Protein AF-A0A066Z0V7-F1 (afdb_monomer)

Foldseek 3Di:
DDPPPPPPQWDKDKFFDDPPDDPPDDDDDDPPPDDDDPDDDDDDDDDDDDDDDDDDDDDDDDDDDDDDDDDDDDDDDDDDDDDDDDDPDDDDDDDDPPPPPPPPPPPDPPPDDPWFPDKAKKWWFWFFWAAPVRHTDPATAIEIAAGPPPSLGLWAFDWADDDPDQLEKEKAPVVCVVRVHAQQDWTWTQWLVRDIDIGGHRGHTYCVSPVVCPPHIYIYGYGPNSNGGGVDTPTMMMMTTTDPPHPDPDPPPPPDPPPPPDPPPDPDDDD

Nearest PDB structures (foldseek):
  5ifw-assembly1_B-2  TM=5.289E-01  e=5.286E-01  Homo sapiens
  5ifs-assembly1_D  TM=5.674E-01  e=1.386E+00  Homo sapiens

pLDDT: mean 73.55, std 22.51, range [31.7, 98.69]

Secondary structure (DSSP, 8-state):
-------PPP-EEEEE-------SS--------------PPP---------------------------------------------PPPPP---------------PPPPPPTTEEEEEEEEEEEEEEE-TTSPBPSS-EEEEEEPSSGGG--SEEEEE----STTEEEEEHHHHHHTT--TT-EEEEE-TTS-EEEEEEEEEEEGGG-GGGTTS-EEEEETT-HHHH-SEEEEEEEEEEEPTTSPPPPPP--PPPPP---TT-PPP---

Structure (mmCIF, N/CA/C/O backbone):
data_AF-A0A066Z0V7-F1
#
_entry.id   AF-A0A066Z0V7-F1
#
loop_
_atom_site.group_PDB
_atom_site.id
_atom_site.type_symbol
_atom_site.label_atom_id
_atom_site.label_alt_id
_atom_site.label_comp_id
_atom_site.label_asym_id
_atom_site.label_entity_id
_atom_site.label_seq_id
_atom_site.pdbx_PDB_ins_code
_atom_site.Cartn_x
_atom_site.Cartn_y
_atom_site.Cartn_z
_atom_site.occupancy
_atom_site.B_iso_or_equiv
_atom_site.auth_seq_id
_atom_site.auth_comp_id
_atom_site.auth_asym_id
_atom_site.auth_atom_id
_atom_site.pdbx_PDB_model_num
ATOM 1 N N . MET A 1 1 ? 27.801 -34.151 -12.425 1.00 44.06 1 MET A N 1
ATOM 2 C CA . MET A 1 1 ? 28.247 -32.768 -12.696 1.00 44.06 1 MET A CA 1
ATOM 3 C C . MET A 1 1 ? 27.151 -31.812 -12.238 1.00 44.06 1 MET A C 1
ATOM 5 O O . MET A 1 1 ? 26.185 -31.651 -12.975 1.00 44.06 1 MET A O 1
ATOM 9 N N . PRO A 1 2 ? 27.208 -31.254 -11.018 1.00 48.59 2 PRO A N 1
ATOM 10 C CA . PRO A 1 2 ? 26.263 -30.225 -10.607 1.00 48.59 2 PRO A CA 1
ATOM 11 C C . PRO A 1 2 ? 26.691 -28.902 -11.252 1.00 48.59 2 PRO A C 1
ATOM 13 O O . PRO A 1 2 ? 27.773 -28.392 -10.980 1.00 48.59 2 PRO A O 1
ATOM 16 N N . THR A 1 3 ? 25.877 -28.362 -12.155 1.00 55.44 3 THR A N 1
ATOM 17 C CA . THR A 1 3 ? 26.046 -26.983 -12.620 1.00 55.44 3 THR A CA 1
ATOM 18 C C . THR A 1 3 ? 25.776 -26.050 -11.447 1.00 55.44 3 THR A C 1
ATOM 20 O O . THR A 1 3 ? 24.637 -25.965 -10.987 1.00 55.44 3 THR A O 1
ATOM 23 N N . ASP A 1 4 ? 26.833 -25.384 -10.979 1.00 49.88 4 ASP A N 1
ATOM 24 C CA . ASP A 1 4 ? 26.816 -24.249 -10.052 1.00 49.88 4 ASP A CA 1
ATOM 25 C C . ASP A 1 4 ? 25.976 -23.121 -10.671 1.00 49.88 4 ASP A C 1
ATOM 27 O O . ASP A 1 4 ? 26.467 -22.236 -11.375 1.00 49.88 4 ASP A O 1
ATOM 31 N N . ARG A 1 5 ? 24.656 -23.218 -10.505 1.00 48.88 5 ARG A N 1
ATOM 32 C CA . ARG A 1 5 ? 23.699 -22.203 -10.927 1.00 48.88 5 ARG A CA 1
ATOM 33 C C . ARG A 1 5 ? 23.700 -21.148 -9.833 1.00 48.88 5 ARG A C 1
ATOM 35 O O . ARG A 1 5 ? 22.826 -21.130 -8.979 1.00 48.88 5 ARG A O 1
ATOM 42 N N . ARG A 1 6 ? 24.727 -20.298 -9.836 1.00 55.81 6 ARG A N 1
ATOM 43 C CA . ARG A 1 6 ? 24.717 -19.074 -9.036 1.00 55.81 6 ARG A CA 1
ATOM 44 C C . ARG A 1 6 ? 23.470 -18.301 -9.434 1.00 55.81 6 ARG A C 1
ATOM 46 O O . ARG A 1 6 ? 23.379 -17.830 -10.569 1.00 55.81 6 ARG A O 1
ATOM 53 N N . ASP A 1 7 ? 22.501 -18.238 -8.529 1.00 56.72 7 ASP A N 1
ATOM 54 C CA . ASP A 1 7 ? 21.272 -17.482 -8.715 1.00 56.72 7 ASP A CA 1
ATOM 55 C C . ASP A 1 7 ? 21.650 -16.021 -8.962 1.00 56.72 7 ASP A C 1
ATOM 57 O O . ASP A 1 7 ? 22.056 -15.284 -8.062 1.00 56.72 7 ASP A O 1
ATOM 61 N N . ALA A 1 8 ? 21.606 -15.621 -10.232 1.00 65.44 8 ALA A N 1
ATOM 62 C CA . ALA A 1 8 ? 21.907 -14.264 -10.633 1.00 65.44 8 ALA A CA 1
ATOM 63 C C . ALA A 1 8 ? 20.892 -13.336 -9.958 1.00 65.44 8 ALA A C 1
ATOM 65 O O . ALA A 1 8 ? 19.685 -13.453 -10.183 1.00 65.44 8 ALA A O 1
ATOM 66 N N . VAL A 1 9 ? 21.388 -12.413 -9.131 1.00 70.12 9 VAL A N 1
ATOM 67 C CA . VAL A 1 9 ? 20.548 -11.417 -8.461 1.00 70.12 9 VAL A CA 1
ATOM 68 C C . VAL A 1 9 ? 19.799 -10.620 -9.538 1.00 70.12 9 VAL A C 1
ATOM 70 O O . VAL A 1 9 ? 20.442 -10.036 -10.420 1.00 70.12 9 VAL A O 1
ATOM 73 N N . PRO A 1 10 ? 18.454 -10.600 -9.522 1.00 71.81 10 PRO A N 1
ATOM 74 C CA . PRO A 1 10 ? 17.679 -9.912 -10.543 1.00 71.81 10 PRO A CA 1
ATOM 75 C C . PRO A 1 10 ? 18.006 -8.415 -10.543 1.00 71.81 10 PRO A C 1
ATOM 77 O O . PRO A 1 10 ? 18.052 -7.766 -9.499 1.00 71.81 10 PRO A O 1
ATOM 80 N N . ARG A 1 11 ? 18.225 -7.851 -11.737 1.00 77.56 11 ARG A N 1
ATOM 81 C CA . ARG A 1 11 ? 18.501 -6.419 -11.901 1.00 77.56 11 ARG A CA 1
ATOM 82 C C . ARG A 1 11 ? 17.181 -5.651 -11.898 1.00 77.56 11 ARG A C 1
ATOM 84 O O . ARG A 1 11 ? 16.380 -5.794 -12.825 1.00 77.56 11 ARG A O 1
ATOM 91 N N . LEU A 1 12 ? 16.979 -4.840 -10.862 1.00 80.50 12 LEU A N 1
ATOM 92 C CA . LEU A 1 12 ? 15.832 -3.950 -10.717 1.00 80.50 12 LEU A CA 1
ATOM 93 C C . LEU A 1 12 ? 16.221 -2.531 -11.146 1.00 80.50 12 LEU A C 1
ATOM 95 O O . LEU A 1 12 ? 17.185 -1.957 -10.641 1.00 80.50 12 LEU A O 1
ATOM 99 N N . VAL A 1 13 ? 15.474 -1.967 -12.091 1.00 83.50 13 VAL A N 1
ATOM 100 C CA . VAL A 1 13 ? 15.609 -0.576 -12.532 1.00 83.50 13 VAL A CA 1
ATOM 101 C C . VAL A 1 13 ? 14.360 0.171 -12.116 1.00 83.50 13 VAL A C 1
ATOM 103 O O . VAL A 1 13 ? 13.248 -0.329 -12.253 1.00 83.50 13 VAL A O 1
ATOM 106 N N . HIS A 1 14 ? 14.540 1.391 -11.633 1.00 82.12 14 HIS A N 1
ATOM 107 C CA . HIS A 1 14 ? 13.434 2.181 -11.143 1.00 82.12 14 HIS A CA 1
ATOM 108 C C . HIS A 1 14 ? 13.311 3.502 -11.904 1.00 82.12 14 HIS A C 1
ATOM 110 O O . HIS A 1 14 ? 14.189 4.366 -11.824 1.00 82.12 14 HIS A O 1
ATOM 116 N N . ILE A 1 15 ? 12.193 3.689 -12.595 1.00 79.94 15 ILE A N 1
ATOM 117 C CA . ILE A 1 15 ? 11.965 4.826 -13.486 1.00 79.94 15 ILE A CA 1
ATOM 118 C C . ILE A 1 15 ? 10.950 5.767 -12.823 1.00 79.94 15 ILE A C 1
ATOM 120 O O . ILE A 1 15 ? 9.795 5.371 -12.643 1.00 79.94 15 ILE A O 1
ATOM 124 N N . PRO A 1 16 ? 11.336 6.992 -12.413 1.00 77.00 16 PRO A N 1
ATOM 125 C CA . PRO A 1 16 ? 10.371 7.955 -11.893 1.00 77.00 16 PRO A CA 1
ATOM 126 C C . PRO A 1 16 ? 9.378 8.322 -12.998 1.00 77.00 16 PRO A C 1
ATOM 128 O O . PRO A 1 16 ? 9.776 8.651 -14.117 1.00 77.00 16 PRO A O 1
ATOM 131 N N . LEU A 1 17 ? 8.083 8.279 -12.688 1.00 77.56 17 LEU A N 1
ATOM 132 C CA . LEU A 1 17 ? 7.063 8.762 -13.605 1.00 77.56 17 LEU A CA 1
ATOM 133 C C . LEU A 1 17 ? 6.818 10.232 -13.284 1.00 77.56 17 LEU A C 1
ATOM 135 O O . LEU A 1 17 ? 6.335 10.578 -12.208 1.00 77.56 17 LEU A O 1
ATOM 139 N N . THR A 1 18 ? 7.164 11.116 -14.218 1.00 66.50 18 THR A N 1
ATOM 140 C CA . THR A 1 18 ? 6.763 12.519 -14.108 1.00 66.50 18 THR A CA 1
ATOM 141 C C . THR A 1 18 ? 5.252 12.577 -14.268 1.00 66.50 18 THR A C 1
ATOM 143 O O . THR A 1 18 ? 4.710 12.310 -15.343 1.00 66.50 18 THR A O 1
ATOM 146 N N . ALA A 1 19 ? 4.557 12.880 -13.173 1.00 49.19 19 ALA A N 1
ATOM 147 C CA . ALA A 1 19 ? 3.114 13.007 -13.168 1.00 49.19 19 ALA A CA 1
ATOM 148 C C . ALA A 1 19 ? 2.703 14.176 -14.076 1.00 49.19 19 ALA A C 1
ATOM 150 O O . ALA A 1 19 ? 2.632 15.325 -13.659 1.00 49.19 19 ALA A O 1
ATOM 151 N N . ARG A 1 20 ? 2.383 13.885 -15.340 1.00 47.19 20 ARG A N 1
ATOM 152 C CA . ARG A 1 20 ? 1.542 14.755 -16.171 1.00 47.19 20 ARG A CA 1
ATOM 153 C C . ARG A 1 20 ? 0.071 14.444 -15.896 1.00 47.19 20 ARG A C 1
ATOM 155 O O . ARG A 1 20 ? -0.705 14.238 -16.825 1.00 47.19 20 ARG A O 1
ATOM 162 N N . HIS A 1 21 ? -0.321 14.356 -14.628 1.00 43.41 21 HIS A N 1
ATOM 163 C CA . HIS A 1 21 ? -1.729 14.218 -14.285 1.00 43.41 21 HIS A CA 1
ATOM 164 C C . HIS A 1 21 ? -2.347 15.609 -14.170 1.00 43.41 21 HIS A C 1
ATOM 166 O O . HIS A 1 21 ? -2.145 16.325 -13.198 1.00 43.41 21 HIS A O 1
ATOM 172 N N . ARG A 1 22 ? -3.126 15.986 -15.190 1.00 39.09 22 ARG A N 1
ATOM 173 C CA . ARG A 1 22 ? -4.213 16.949 -14.998 1.00 39.09 22 ARG A CA 1
ATOM 174 C C . ARG A 1 22 ? -5.239 16.265 -14.100 1.00 39.09 22 ARG A C 1
ATOM 176 O O . ARG A 1 22 ? -5.894 15.329 -14.556 1.00 39.09 22 ARG A O 1
ATOM 183 N N . CYS A 1 23 ? -5.376 16.715 -12.857 1.00 35.53 23 CYS A N 1
ATOM 184 C CA . CYS A 1 23 ? -6.560 16.416 -12.059 1.00 35.53 23 CYS A CA 1
ATOM 185 C C . CYS A 1 23 ? -7.785 16.933 -12.827 1.00 35.53 23 CYS A C 1
ATOM 187 O O . CYS A 1 23 ? -7.962 18.138 -12.995 1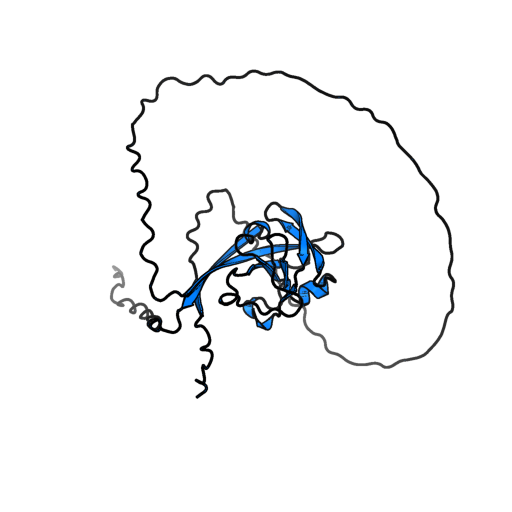.00 35.53 23 CYS A O 1
ATOM 189 N N . SER A 1 24 ? -8.609 16.031 -13.362 1.00 41.97 24 SER A N 1
ATOM 190 C CA . SER A 1 24 ? -9.927 16.377 -13.896 1.00 41.97 24 SER A CA 1
ATOM 191 C C . SER A 1 24 ? -10.932 16.343 -12.746 1.00 41.97 24 SER A C 1
ATOM 193 O O . SER A 1 24 ? -11.708 15.402 -12.611 1.00 41.97 24 SER A O 1
ATOM 195 N N . GLY A 1 25 ? -10.853 17.323 -11.858 1.00 41.59 25 GLY A N 1
ATOM 196 C CA . GLY A 1 25 ? -11.689 17.411 -10.665 1.00 41.59 25 GLY A CA 1
ATOM 197 C C . GLY A 1 25 ? -11.051 18.375 -9.683 1.00 41.59 25 GLY A C 1
ATOM 198 O O . GLY A 1 25 ? -9.836 18.337 -9.513 1.00 41.59 25 GLY A O 1
ATOM 199 N N . ALA A 1 26 ? -11.851 19.283 -9.129 1.00 37.59 26 ALA A N 1
ATOM 200 C CA . ALA A 1 26 ? -11.417 20.391 -8.289 1.00 37.59 26 ALA A CA 1
ATOM 201 C C . ALA A 1 26 ? -10.696 19.904 -7.019 1.00 37.59 26 ALA A C 1
ATOM 203 O O . ALA A 1 26 ? -11.312 19.697 -5.981 1.00 37.59 26 ALA A O 1
ATOM 204 N N . CYS A 1 27 ? -9.383 19.721 -7.112 1.00 37.72 27 CYS A N 1
ATOM 205 C CA . CYS A 1 27 ? -8.488 19.710 -5.967 1.00 37.72 27 CYS A CA 1
ATOM 206 C C . CYS A 1 27 ? -7.753 21.048 -5.998 1.00 37.72 27 CYS A C 1
ATOM 208 O O . CYS A 1 27 ? -6.770 21.204 -6.723 1.00 37.72 27 CYS A O 1
ATOM 210 N N . GLU A 1 28 ? -8.281 22.034 -5.279 1.00 34.50 28 GLU A N 1
ATOM 211 C CA . GLU A 1 28 ? -7.498 23.212 -4.919 1.00 34.50 28 GLU A CA 1
ATOM 212 C C . GLU A 1 28 ? -6.393 22.761 -3.953 1.00 34.50 28 GLU A C 1
ATOM 214 O O . GLU A 1 28 ? -6.699 22.114 -2.947 1.00 34.50 28 GLU A O 1
ATOM 219 N N . PRO A 1 29 ? -5.112 23.048 -4.230 1.00 38.94 29 PRO A N 1
ATOM 220 C CA . PRO A 1 29 ? -4.071 22.856 -3.239 1.00 38.94 29 PRO A CA 1
ATOM 221 C C . PRO A 1 29 ? -4.252 23.912 -2.142 1.00 38.94 29 PRO A C 1
ATOM 223 O O . PRO A 1 29 ? -4.060 25.103 -2.381 1.00 38.94 29 PRO A O 1
ATOM 226 N N . ARG A 1 30 ? -4.621 23.484 -0.930 1.00 38.75 30 ARG A N 1
ATOM 227 C CA . ARG A 1 30 ? -4.368 24.291 0.268 1.00 38.75 30 ARG A CA 1
ATOM 228 C C . ARG A 1 30 ? -2.867 24.230 0.542 1.00 38.75 30 ARG A C 1
ATOM 230 O O . ARG A 1 30 ? -2.335 23.160 0.825 1.00 38.75 30 ARG A O 1
ATOM 237 N N . ASN A 1 31 ? -2.198 25.367 0.378 1.00 39.03 31 ASN A N 1
ATOM 238 C CA . ASN A 1 31 ? -0.850 25.582 0.889 1.00 39.03 31 ASN A CA 1
ATOM 239 C C . ASN A 1 31 ? -0.949 25.726 2.411 1.00 39.03 31 ASN A C 1
ATOM 241 O O . ASN A 1 31 ? -1.287 26.801 2.895 1.00 39.03 31 ASN A O 1
ATOM 245 N N . ASP A 1 32 ? -0.663 24.650 3.139 1.00 40.22 32 ASP A N 1
ATOM 246 C CA . ASP A 1 32 ? -0.313 24.707 4.560 1.00 40.22 32 ASP A CA 1
ATOM 247 C C . ASP A 1 32 ? 1.219 24.776 4.674 1.00 40.22 32 ASP A C 1
ATOM 249 O O . ASP A 1 32 ? 1.884 23.803 5.021 1.00 40.22 32 ASP A O 1
ATOM 253 N N . ASP A 1 33 ? 1.778 25.934 4.319 1.00 45.12 33 ASP A N 1
ATOM 254 C CA . ASP A 1 33 ? 3.134 26.349 4.690 1.00 45.12 33 ASP A CA 1
ATOM 255 C C . ASP A 1 33 ? 2.993 27.524 5.666 1.00 45.12 33 ASP A C 1
ATOM 257 O O . ASP A 1 33 ? 3.006 28.674 5.246 1.00 45.12 33 ASP A O 1
ATOM 261 N N . ASP A 1 34 ? 2.779 27.230 6.951 1.00 38.69 34 ASP A N 1
ATOM 262 C CA . ASP A 1 34 ? 3.146 28.101 8.081 1.00 38.69 34 ASP A CA 1
ATOM 263 C C . ASP A 1 34 ? 2.877 27.379 9.414 1.00 38.69 34 ASP A C 1
ATOM 265 O O . ASP A 1 34 ? 1.868 27.587 10.088 1.00 38.69 34 ASP A O 1
ATOM 269 N N . VAL A 1 35 ? 3.804 26.510 9.830 1.00 37.28 35 VAL A N 1
ATOM 270 C CA . VAL A 1 35 ? 3.928 26.135 11.247 1.00 37.28 35 VAL A CA 1
ATOM 271 C C . VAL A 1 35 ? 5.388 26.311 11.666 1.00 37.28 35 VAL A C 1
ATOM 273 O O . VAL A 1 35 ? 6.259 25.576 11.190 1.00 37.28 35 VAL A O 1
ATOM 276 N N . PRO A 1 36 ? 5.703 27.275 12.550 1.00 40.88 36 PRO A N 1
ATOM 277 C CA . PRO A 1 36 ? 7.059 27.462 13.032 1.00 40.88 36 PRO A CA 1
ATOM 278 C C . PRO A 1 36 ? 7.459 26.310 13.961 1.00 40.88 36 PRO A C 1
ATOM 280 O O . PRO A 1 36 ? 6.852 26.066 15.003 1.00 40.88 36 PRO A O 1
ATOM 283 N N . ILE A 1 37 ? 8.541 25.622 13.596 1.00 34.97 37 ILE A N 1
ATOM 284 C CA . ILE A 1 37 ? 9.211 24.629 14.437 1.00 34.97 37 ILE A CA 1
ATOM 285 C C . ILE A 1 37 ? 9.887 25.363 15.603 1.00 34.97 37 ILE A C 1
ATOM 287 O O . ILE A 1 37 ? 10.975 25.929 15.456 1.00 34.97 37 ILE A O 1
ATOM 291 N N . HIS A 1 38 ? 9.283 25.318 16.790 1.00 36.31 38 HIS A N 1
ATOM 292 C CA . HIS A 1 38 ? 9.983 25.657 18.025 1.00 36.31 38 HIS A CA 1
ATOM 293 C C . HIS A 1 38 ? 11.033 24.580 18.334 1.00 36.31 38 HIS A C 1
ATOM 295 O O . HIS A 1 38 ? 10.732 23.489 18.813 1.00 36.31 38 HIS A O 1
ATOM 301 N N . ARG A 1 39 ? 12.304 24.906 18.077 1.00 39.81 39 ARG A N 1
ATOM 302 C CA . ARG A 1 39 ? 13.462 24.153 18.577 1.00 39.81 39 ARG A CA 1
ATOM 303 C C . ARG A 1 39 ? 13.590 24.349 20.092 1.00 39.81 39 ARG A C 1
ATOM 305 O O . ARG A 1 39 ? 14.160 25.337 20.548 1.00 39.81 39 ARG A O 1
ATOM 312 N N . GLY A 1 40 ? 13.075 23.391 20.858 1.00 31.70 40 GLY A N 1
ATOM 313 C CA . GLY A 1 40 ? 13.316 23.240 22.293 1.00 31.70 40 GLY A CA 1
ATOM 314 C C . GLY A 1 40 ? 14.598 22.451 22.561 1.00 31.70 40 GLY A C 1
ATOM 315 O O . GLY A 1 40 ? 14.807 21.363 22.037 1.00 31.70 40 GLY A O 1
ATOM 316 N N . ARG A 1 41 ? 15.478 23.058 23.348 1.00 36.12 41 ARG A N 1
ATOM 317 C CA . ARG A 1 41 ? 16.872 22.699 23.616 1.00 36.12 41 ARG A CA 1
ATOM 318 C C . ARG A 1 41 ? 16.980 21.535 24.610 1.00 36.12 41 ARG A C 1
ATOM 320 O O . ARG A 1 41 ? 16.245 21.484 25.590 1.00 36.12 41 ARG A O 1
ATOM 327 N N . ALA A 1 42 ? 17.963 20.667 24.387 1.00 36.56 42 ALA A N 1
ATOM 328 C CA . ALA A 1 42 ? 18.399 19.624 25.309 1.00 36.56 42 ALA A CA 1
ATOM 329 C C . ALA A 1 42 ? 18.860 20.189 26.669 1.00 36.56 42 ALA A C 1
ATOM 331 O O . ALA A 1 42 ? 19.599 21.175 26.711 1.00 36.56 42 ALA A O 1
ATOM 332 N N . ALA A 1 43 ? 18.516 19.496 27.758 1.00 36.22 43 ALA A N 1
ATOM 333 C CA . ALA A 1 43 ? 19.194 19.604 29.045 1.00 36.22 43 ALA A CA 1
ATOM 334 C C . ALA A 1 43 ? 19.576 18.207 29.557 1.00 36.22 43 ALA A C 1
ATOM 336 O O . ALA A 1 43 ? 18.838 17.236 29.410 1.00 36.22 43 ALA A O 1
ATOM 337 N N . ARG A 1 44 ? 20.801 18.144 30.080 1.00 35.62 44 ARG A N 1
ATOM 338 C CA . ARG A 1 44 ? 21.571 16.968 30.486 1.00 35.62 44 ARG A CA 1
ATOM 339 C C . ARG A 1 44 ? 21.044 16.287 31.752 1.00 35.62 44 ARG A C 1
ATOM 341 O O . ARG A 1 44 ? 20.425 16.908 32.606 1.00 35.62 44 ARG A O 1
ATOM 348 N N . ALA A 1 45 ? 21.436 15.021 31.858 1.00 36.47 45 ALA A N 1
ATOM 349 C CA . ALA A 1 45 ? 21.378 14.142 33.016 1.00 36.47 45 ALA A CA 1
ATOM 350 C C . ALA A 1 45 ? 22.097 14.674 34.272 1.00 36.47 45 ALA A C 1
ATOM 352 O O . ALA A 1 45 ? 23.135 15.321 34.149 1.00 36.47 45 ALA A O 1
ATOM 353 N N . ALA A 1 46 ? 21.620 14.258 35.451 1.00 34.34 46 ALA A N 1
ATOM 354 C CA . ALA A 1 46 ? 22.434 13.687 36.532 1.00 34.34 46 ALA A CA 1
ATOM 355 C C . ALA A 1 46 ? 21.540 13.057 37.619 1.00 34.34 46 ALA A C 1
ATOM 357 O O . ALA A 1 46 ? 20.391 13.443 37.809 1.00 34.34 46 ALA A O 1
ATOM 358 N N . ALA A 1 47 ? 22.102 12.048 38.278 1.00 36.66 47 ALA A N 1
ATOM 359 C CA . ALA A 1 47 ? 21.493 11.087 39.187 1.00 36.66 47 ALA A CA 1
ATOM 360 C C . ALA A 1 47 ? 21.036 11.647 40.546 1.00 36.66 47 ALA A C 1
ATOM 362 O O . ALA A 1 47 ? 21.652 12.568 41.074 1.00 36.66 47 ALA A O 1
ATOM 363 N N . ALA A 1 48 ? 20.077 10.959 41.178 1.00 34.59 48 ALA A N 1
ATOM 364 C CA . ALA A 1 48 ? 20.068 10.774 42.629 1.00 34.59 48 ALA A CA 1
ATOM 365 C C . ALA A 1 48 ? 19.308 9.493 43.027 1.00 34.59 48 ALA A C 1
ATOM 367 O O . ALA A 1 48 ? 18.143 9.287 42.699 1.00 34.59 48 ALA A O 1
ATOM 368 N N . THR A 1 49 ? 20.027 8.635 43.738 1.00 43.03 49 THR A N 1
ATOM 369 C CA . THR A 1 49 ? 19.598 7.501 44.564 1.00 43.03 49 THR A CA 1
ATOM 370 C C . THR A 1 49 ? 18.485 7.846 45.558 1.00 43.03 49 THR A C 1
ATOM 372 O O . THR A 1 49 ? 18.640 8.819 46.287 1.00 43.03 49 THR A O 1
ATOM 375 N N . ALA A 1 50 ? 17.467 6.981 45.689 1.00 36.91 50 ALA A N 1
ATOM 376 C CA . ALA A 1 50 ? 16.901 6.541 46.979 1.00 36.91 50 ALA A CA 1
ATOM 377 C C . ALA A 1 50 ? 15.788 5.480 46.795 1.00 36.91 50 ALA A C 1
ATOM 379 O O . ALA A 1 50 ? 14.712 5.759 46.276 1.00 36.91 50 ALA A O 1
ATOM 380 N N . ARG A 1 51 ? 16.045 4.262 47.289 1.00 41.19 51 ARG A N 1
ATOM 381 C CA . ARG A 1 51 ? 15.044 3.371 47.922 1.00 41.19 51 ARG A CA 1
ATOM 382 C C . ARG A 1 51 ? 14.860 3.879 49.371 1.00 41.19 51 ARG A C 1
ATOM 384 O O . ARG A 1 51 ? 15.855 4.388 49.891 1.00 41.19 51 ARG A O 1
ATOM 391 N N . PRO A 1 52 ? 13.698 3.729 50.052 1.00 54.19 52 PRO A N 1
ATOM 392 C CA . PRO A 1 52 ? 13.167 2.406 50.409 1.00 54.19 52 PRO A CA 1
ATOM 393 C C . PRO A 1 52 ? 11.625 2.258 50.529 1.00 54.19 52 PRO A C 1
ATOM 395 O O . PRO A 1 52 ? 10.873 3.219 50.582 1.00 54.19 52 PRO A O 1
ATOM 398 N N . GLU A 1 53 ? 11.237 0.979 50.565 1.00 45.78 53 GLU A N 1
ATOM 399 C CA . GLU A 1 53 ? 10.121 0.266 51.221 1.00 45.78 53 GLU A CA 1
ATOM 400 C C . GLU A 1 53 ? 8.755 0.882 51.613 1.00 45.78 53 GLU A C 1
ATOM 402 O O . GLU A 1 53 ? 8.623 2.022 52.041 1.00 45.78 53 GLU A O 1
ATOM 407 N N . ARG A 1 54 ? 7.807 -0.076 51.712 1.00 39.12 54 ARG A N 1
ATOM 408 C CA . ARG A 1 54 ? 6.490 -0.114 52.392 1.00 39.12 54 ARG A CA 1
ATOM 409 C C . ARG A 1 54 ? 5.336 0.189 51.434 1.00 39.12 54 ARG A C 1
ATOM 411 O O . ARG A 1 54 ? 5.164 1.300 50.968 1.00 39.12 54 ARG A O 1
ATOM 418 N N . GLY A 1 55 ? 4.544 -0.796 51.018 1.00 39.75 55 GLY A N 1
ATOM 419 C CA . GLY A 1 55 ? 3.842 -1.750 51.870 1.00 39.75 55 GLY A CA 1
ATOM 420 C C . GLY A 1 55 ? 2.448 -1.192 52.126 1.00 39.75 55 GLY A C 1
ATOM 421 O O . GLY A 1 55 ? 2.303 -0.333 52.989 1.00 39.75 55 GLY A O 1
ATOM 422 N N . ARG A 1 56 ? 1.451 -1.646 51.356 1.00 48.22 56 ARG A N 1
ATOM 423 C CA . ARG A 1 56 ? 0.028 -1.571 51.715 1.00 48.22 56 ARG A CA 1
ATOM 424 C C . ARG A 1 56 ? -0.805 -2.510 50.847 1.00 48.22 56 ARG A C 1
ATOM 426 O O . ARG A 1 56 ? -0.994 -2.308 49.651 1.00 48.22 56 ARG A O 1
ATOM 433 N N . ASP A 1 57 ? -1.260 -3.548 51.528 1.00 39.97 57 ASP A N 1
ATOM 434 C CA . ASP A 1 57 ? -2.406 -4.385 51.229 1.00 39.97 57 ASP A CA 1
ATOM 435 C C . ASP A 1 57 ? -3.676 -3.586 50.892 1.00 39.97 57 ASP A C 1
ATOM 437 O O . ASP A 1 57 ? -3.984 -2.639 51.607 1.00 39.97 57 ASP A O 1
ATOM 441 N N . ARG A 1 58 ? -4.391 -4.069 49.853 1.00 45.59 58 ARG A N 1
ATOM 442 C CA . ARG A 1 58 ? -5.856 -4.332 49.705 1.00 45.59 58 ARG A CA 1
ATOM 443 C C . ARG A 1 58 ? -6.883 -3.236 50.120 1.00 45.59 58 ARG A C 1
ATOM 445 O O . ARG A 1 58 ? -6.581 -2.419 50.973 1.00 45.59 58 ARG A O 1
ATOM 452 N N . PRO A 1 59 ? -8.145 -3.232 49.605 1.00 53.69 59 PRO A N 1
ATOM 453 C CA . PRO A 1 59 ? -8.901 -4.380 49.093 1.00 53.69 59 PRO A CA 1
ATOM 454 C C . PRO A 1 59 ? -9.751 -4.172 47.822 1.00 53.69 59 PRO A C 1
ATOM 456 O O . PRO A 1 59 ? -9.959 -3.080 47.308 1.00 53.69 59 PRO A O 1
ATOM 459 N N . ARG A 1 60 ? -10.274 -5.319 47.371 1.00 49.78 60 ARG A N 1
ATOM 460 C CA . ARG A 1 60 ? -11.452 -5.497 46.519 1.00 49.78 60 ARG A CA 1
ATOM 461 C C . ARG A 1 60 ? -12.721 -4.954 47.194 1.00 49.78 60 ARG A C 1
ATOM 463 O O . ARG A 1 60 ? -13.036 -5.355 48.310 1.00 49.78 60 ARG A O 1
ATOM 470 N N . SER A 1 61 ? -13.501 -4.210 46.426 1.00 46.09 61 SER A N 1
ATOM 471 C CA . SER A 1 61 ? -14.955 -4.008 46.518 1.00 46.09 61 SER A CA 1
ATOM 472 C C . SER A 1 61 ? -15.377 -3.538 45.113 1.00 46.09 61 SER A C 1
ATOM 474 O O . SER A 1 61 ? -14.686 -2.728 44.514 1.00 46.09 61 SER A O 1
ATOM 476 N N . GLY A 1 62 ? -16.378 -4.068 44.416 1.00 35.59 62 GLY A N 1
ATOM 477 C CA . GLY A 1 62 ? -17.594 -4.731 44.857 1.00 35.59 62 GLY A CA 1
ATOM 478 C C . GLY A 1 62 ? -18.775 -3.777 44.649 1.00 35.59 62 GLY A C 1
ATOM 479 O O . GLY A 1 62 ? -18.858 -2.795 45.376 1.00 35.59 62 GLY A O 1
ATOM 480 N N . LEU A 1 63 ? -19.686 -4.157 43.737 1.00 46.34 63 LEU A N 1
ATOM 481 C CA . LEU A 1 63 ? -21.059 -3.651 43.498 1.00 46.34 63 LEU A CA 1
ATOM 482 C C . LEU A 1 63 ? -21.256 -2.399 42.600 1.00 46.34 63 LEU A C 1
ATOM 484 O O . LEU A 1 63 ? -20.405 -1.519 42.579 1.00 46.34 63 LEU A O 1
ATOM 488 N N . PRO A 1 64 ? -22.452 -2.219 41.987 1.00 53.59 64 PRO A N 1
ATOM 489 C CA . PRO A 1 64 ? -23.284 -3.229 41.328 1.00 53.59 64 PRO A CA 1
ATOM 490 C C . PRO A 1 64 ? -23.876 -2.789 39.973 1.00 53.59 64 PRO A C 1
ATOM 492 O O . PRO A 1 64 ? -24.054 -1.618 39.655 1.00 53.59 64 PRO A O 1
ATOM 495 N N . ASP A 1 65 ? -24.293 -3.818 39.250 1.00 56.56 65 ASP A N 1
ATOM 496 C CA . ASP A 1 65 ? -25.295 -3.859 38.194 1.00 56.56 65 ASP A CA 1
ATOM 497 C C . ASP A 1 65 ? -26.662 -3.343 38.693 1.00 56.56 65 ASP A C 1
ATOM 499 O O . ASP A 1 65 ? -27.252 -3.993 39.555 1.00 56.56 65 ASP A O 1
ATOM 503 N N . ARG A 1 66 ? -27.160 -2.191 38.199 1.00 46.84 66 ARG A N 1
ATOM 504 C CA . ARG A 1 66 ? -28.588 -1.795 38.217 1.00 46.84 66 ARG A CA 1
ATOM 505 C C . ARG A 1 66 ? -28.900 -0.644 37.243 1.00 46.84 66 ARG A C 1
ATOM 507 O O . ARG A 1 66 ? -28.267 0.401 37.314 1.00 46.84 66 ARG A O 1
ATOM 514 N N . LEU A 1 67 ? -30.034 -0.803 36.535 1.00 45.62 67 LEU A N 1
ATOM 515 C CA . LEU A 1 67 ? -30.955 0.240 36.015 1.00 45.62 67 LEU A CA 1
ATOM 516 C C . LEU A 1 67 ? -30.443 1.014 34.778 1.00 45.62 67 LEU A C 1
ATOM 518 O O . LEU A 1 67 ? -29.442 1.699 34.854 1.00 45.62 67 LEU A O 1
ATOM 522 N N . ARG A 1 68 ? -31.079 1.053 33.598 1.00 47.78 68 ARG A N 1
ATOM 523 C CA . ARG A 1 68 ? -32.494 0.984 33.164 1.00 47.78 68 ARG A CA 1
ATOM 524 C C . ARG A 1 68 ? -32.469 0.781 31.636 1.00 47.78 68 ARG A C 1
ATOM 526 O O . ARG A 1 68 ? -31.797 1.529 30.945 1.00 47.78 68 ARG A O 1
ATOM 533 N N . GLN A 1 69 ? -33.105 -0.231 31.045 1.00 49.47 69 GLN A N 1
ATOM 534 C CA . GLN A 1 69 ? -34.502 -0.189 30.572 1.00 49.47 69 GLN A CA 1
ATOM 535 C C . GLN A 1 69 ? -35.175 1.197 30.582 1.00 49.47 69 GLN A C 1
ATOM 537 O O . GLN A 1 69 ? -35.827 1.573 31.552 1.00 49.47 69 GLN A O 1
ATOM 542 N N . ARG A 1 70 ? -35.032 1.918 29.467 1.00 45.16 70 ARG A N 1
ATOM 543 C CA . ARG A 1 70 ? -35.874 3.005 28.921 1.00 45.16 70 ARG A CA 1
ATOM 544 C C . ARG A 1 70 ? -35.266 3.280 27.533 1.00 45.16 70 ARG A C 1
ATOM 546 O O . ARG A 1 70 ? -34.064 3.435 27.454 1.00 45.16 70 ARG A O 1
ATOM 553 N N . GLU A 1 71 ? -35.922 3.237 26.384 1.00 49.03 71 GLU A N 1
ATOM 554 C CA . GLU A 1 71 ? -37.324 3.358 26.030 1.00 49.03 71 GLU A CA 1
ATOM 555 C C . GLU A 1 71 ? -37.567 2.575 24.733 1.00 49.03 71 GLU A C 1
ATOM 557 O O . GLU A 1 71 ? -36.889 2.744 23.722 1.00 49.03 71 GLU A O 1
ATOM 562 N N . ARG A 1 72 ? -38.590 1.718 24.761 1.00 47.84 72 ARG A N 1
ATOM 563 C CA . ARG A 1 72 ? -39.386 1.443 23.568 1.00 47.84 72 ARG A CA 1
ATOM 564 C C . ARG A 1 72 ? -40.220 2.697 23.282 1.00 47.84 72 ARG A C 1
ATOM 566 O O . ARG A 1 72 ? -40.704 3.305 24.231 1.00 47.84 72 ARG A O 1
ATOM 573 N N . ARG A 1 73 ? -40.537 2.901 21.998 1.00 44.56 73 ARG A N 1
ATOM 574 C CA . ARG A 1 73 ? -41.630 3.728 21.432 1.00 44.56 73 ARG A CA 1
ATOM 575 C C . ARG A 1 73 ? -41.261 5.148 20.987 1.00 44.56 73 ARG A C 1
ATOM 577 O O . ARG A 1 73 ? -41.444 6.105 21.719 1.00 44.56 73 ARG A O 1
ATOM 584 N N . ALA A 1 74 ? -40.939 5.259 19.703 1.00 44.88 74 ALA A N 1
ATOM 585 C CA . ALA A 1 74 ? -41.644 6.107 18.733 1.00 44.88 74 ALA A CA 1
ATOM 586 C C . ALA A 1 74 ? -41.200 5.603 17.341 1.00 44.88 74 ALA A C 1
ATOM 588 O O . ALA A 1 74 ? -40.013 5.560 17.061 1.00 44.88 74 ALA A O 1
ATOM 589 N N . GLY A 1 75 ? -42.038 5.059 16.457 1.00 43.09 75 GLY A N 1
ATOM 590 C CA . GLY A 1 75 ? -43.411 5.467 16.193 1.00 43.09 75 GLY A CA 1
ATOM 591 C C . GLY A 1 75 ? -43.395 6.803 15.457 1.00 43.09 75 GLY A C 1
ATOM 592 O O . GLY A 1 75 ? -43.773 7.807 16.038 1.00 43.09 75 GLY A O 1
ATOM 593 N N . GLY A 1 76 ? -42.891 6.819 14.221 1.00 39.81 76 GLY A N 1
ATOM 594 C CA . GLY A 1 76 ? -42.717 8.039 13.433 1.00 39.81 76 GLY A CA 1
ATOM 595 C C . GLY A 1 76 ? -42.804 7.771 11.937 1.00 39.81 76 GLY A C 1
ATOM 596 O O . GLY A 1 76 ? -41.836 7.949 11.208 1.00 39.81 76 GLY A O 1
ATOM 597 N N . LEU A 1 77 ? -43.972 7.296 11.500 1.00 51.56 77 LEU A N 1
ATOM 598 C CA . LEU A 1 77 ? -44.432 7.407 10.119 1.00 51.56 77 LEU A CA 1
ATOM 599 C C . LEU A 1 77 ? -44.424 8.885 9.720 1.00 51.56 77 LEU A C 1
ATOM 601 O O . LEU A 1 77 ? -45.213 9.657 10.252 1.00 51.56 77 LEU A O 1
ATOM 605 N N . LEU A 1 78 ? -43.581 9.253 8.762 1.00 48.91 78 LEU A N 1
ATOM 606 C CA . LEU A 1 78 ? -43.732 10.473 7.975 1.00 48.91 78 LEU A CA 1
ATOM 607 C C . LEU A 1 78 ? -43.156 10.213 6.582 1.00 48.91 78 LEU A C 1
ATOM 609 O O . LEU A 1 78 ? -41.987 10.450 6.295 1.00 48.91 78 LEU A O 1
ATOM 613 N N . GLN A 1 79 ? -44.020 9.693 5.709 1.00 53.97 79 GLN A N 1
ATOM 614 C CA . GLN A 1 79 ? -43.960 10.080 4.304 1.00 53.97 79 GLN A CA 1
ATOM 615 C C . GLN A 1 79 ? -44.366 11.553 4.214 1.00 53.97 79 GLN A C 1
ATOM 617 O O . GLN A 1 79 ? -45.379 11.939 4.803 1.00 53.97 79 GLN A O 1
ATOM 622 N N . PRO A 1 80 ? -43.654 12.339 3.399 1.00 55.34 80 PRO A N 1
ATOM 623 C CA . PRO A 1 80 ? -44.378 13.219 2.506 1.00 55.34 80 PRO A CA 1
ATOM 624 C C . PRO A 1 80 ? -43.868 13.142 1.065 1.00 55.34 80 PRO A C 1
ATOM 626 O O . PRO A 1 80 ? -42.705 13.347 0.738 1.00 55.34 80 PRO A O 1
ATOM 629 N N . ASP A 1 81 ? -44.858 12.902 0.221 1.00 43.84 81 ASP A N 1
ATOM 630 C CA . ASP A 1 81 ? -45.239 13.811 -0.848 1.00 43.84 81 ASP A CA 1
ATOM 631 C C . ASP A 1 81 ? -44.473 13.746 -2.178 1.00 43.84 81 ASP A C 1
ATOM 633 O O . ASP A 1 81 ? -43.492 14.423 -2.485 1.00 43.84 81 ASP A O 1
ATOM 637 N N . ARG A 1 82 ? -45.096 12.956 -3.053 1.00 52.28 82 ARG A N 1
ATOM 638 C CA . ARG A 1 82 ? -45.139 13.178 -4.490 1.00 52.28 82 ARG A CA 1
ATOM 639 C C . ARG A 1 82 ? -45.599 14.610 -4.776 1.00 52.28 82 ARG A C 1
ATOM 641 O O . ARG A 1 82 ? -46.787 14.868 -4.669 1.00 52.28 82 ARG A O 1
ATOM 648 N N . ARG A 1 83 ? -44.739 15.463 -5.335 1.00 52.31 83 ARG A N 1
ATOM 649 C CA . ARG A 1 83 ? -45.104 16.466 -6.364 1.00 52.31 83 ARG A CA 1
ATOM 650 C C . ARG A 1 83 ? -43.875 17.291 -6.744 1.00 52.31 83 ARG A C 1
ATOM 652 O O . ARG A 1 83 ? -43.502 18.209 -6.035 1.00 52.31 83 ARG A O 1
ATOM 659 N N . ARG A 1 84 ? -43.343 17.073 -7.949 1.00 47.59 84 ARG A N 1
ATOM 660 C CA . ARG A 1 84 ? -43.422 18.080 -9.025 1.00 47.59 84 ARG A CA 1
ATOM 661 C C . ARG A 1 84 ? -42.745 17.577 -10.292 1.00 47.59 84 ARG A C 1
ATOM 663 O O . ARG A 1 84 ? -41.530 17.492 -10.416 1.00 47.59 84 ARG A O 1
ATOM 670 N N . ARG A 1 85 ? -43.608 17.281 -11.262 1.00 53.78 85 ARG A N 1
ATOM 671 C CA . ARG A 1 85 ? -43.287 17.220 -12.683 1.00 53.78 85 ARG A CA 1
ATOM 672 C C . ARG A 1 85 ? -42.723 18.580 -13.101 1.00 53.78 85 ARG A C 1
ATOM 674 O O . ARG A 1 85 ? -43.427 19.580 -13.029 1.00 53.78 85 ARG A O 1
ATOM 681 N N . GLY A 1 86 ? -41.489 18.589 -13.577 1.00 43.88 86 GLY A N 1
ATOM 682 C CA . GLY A 1 86 ? -40.884 19.712 -14.277 1.00 43.88 86 GLY A CA 1
ATOM 683 C C . GLY A 1 86 ? -40.006 19.154 -15.381 1.00 43.88 86 GLY A C 1
ATOM 684 O O . GLY A 1 86 ? -38.816 18.962 -15.181 1.00 43.88 86 GLY A O 1
ATOM 685 N N . ARG A 1 87 ? -40.604 18.816 -16.530 1.00 54.78 87 ARG A N 1
ATOM 686 C CA . ARG A 1 87 ? -39.845 18.550 -17.758 1.00 54.78 87 ARG A CA 1
ATOM 687 C C . ARG A 1 87 ? -39.260 19.886 -18.232 1.00 54.78 87 ARG A C 1
ATOM 689 O O . ARG A 1 87 ? -40.054 20.752 -18.604 1.00 54.78 87 ARG A O 1
ATOM 696 N N . PRO A 1 88 ? -37.931 20.078 -18.274 1.00 55.72 88 PRO A N 1
ATOM 697 C CA . PRO A 1 88 ? -37.372 21.217 -18.979 1.00 55.72 88 PRO A CA 1
ATOM 698 C C . PRO A 1 88 ? -37.626 21.046 -20.481 1.00 55.72 88 PRO A C 1
ATOM 700 O O . PRO A 1 88 ? -37.360 19.997 -21.076 1.00 55.72 88 PRO A O 1
ATOM 703 N N . ARG A 1 89 ? -38.200 22.093 -21.079 1.00 54.59 89 ARG A N 1
ATOM 704 C CA . ARG A 1 89 ? -38.395 22.238 -22.521 1.00 54.59 89 ARG A CA 1
ATOM 705 C C . ARG A 1 89 ? -37.037 22.126 -23.218 1.00 54.59 89 ARG A C 1
ATOM 707 O O . ARG A 1 89 ? -36.113 22.868 -22.900 1.00 54.59 89 ARG A O 1
ATOM 714 N N . ARG A 1 90 ? -36.935 21.201 -24.176 1.00 50.12 90 ARG A N 1
ATOM 715 C CA . ARG A 1 90 ? -35.819 21.140 -25.127 1.00 50.12 90 ARG A CA 1
ATOM 716 C C . ARG A 1 90 ? -35.836 22.410 -25.990 1.00 50.12 90 ARG A C 1
ATOM 718 O O . ARG A 1 90 ? -36.866 22.658 -26.619 1.00 50.12 90 ARG A O 1
ATOM 725 N N . PRO A 1 91 ? -34.738 23.175 -26.069 1.00 58.84 91 PRO A N 1
ATOM 726 C CA . PRO A 1 91 ? -34.605 24.215 -27.077 1.00 58.84 91 PRO A CA 1
ATOM 727 C C . PRO A 1 91 ? -34.483 23.580 -28.477 1.00 58.84 91 PRO A C 1
ATOM 729 O O . PRO A 1 91 ? -33.803 22.557 -28.629 1.00 58.84 91 PRO A O 1
ATOM 732 N N . PRO A 1 92 ? -35.138 24.148 -29.502 1.00 55.56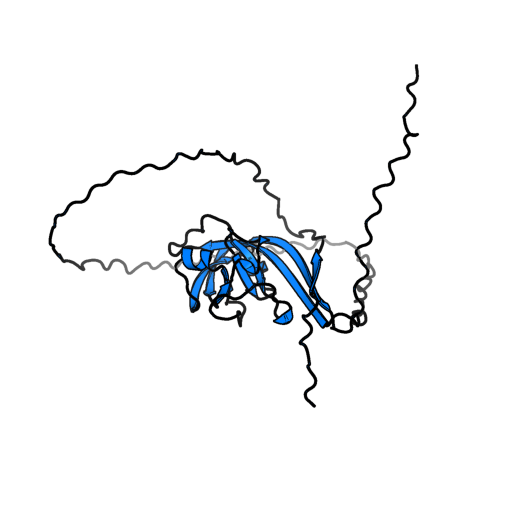 92 PRO A N 1
ATOM 733 C CA . PRO A 1 92 ? -34.951 23.742 -30.884 1.00 55.56 92 PRO A CA 1
ATOM 734 C C . PRO A 1 92 ? -33.677 24.380 -31.454 1.00 55.56 92 PRO A C 1
ATOM 736 O O . PRO A 1 92 ? -33.391 25.547 -31.215 1.00 55.56 92 PRO A O 1
ATOM 739 N N . GLY A 1 93 ? -32.947 23.615 -32.265 1.00 53.50 93 GLY A N 1
ATOM 740 C CA . GLY A 1 93 ? -32.052 24.192 -33.268 1.00 53.50 93 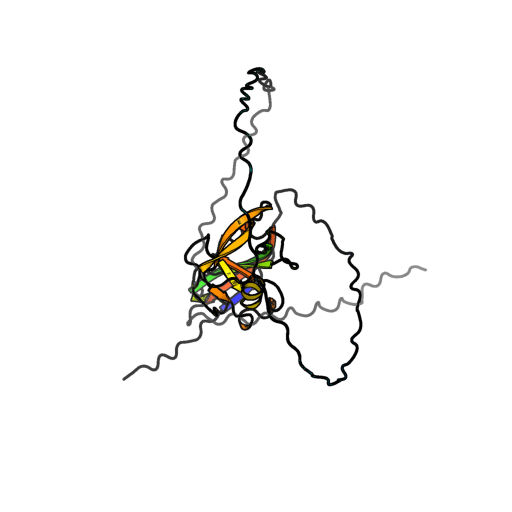GLY A CA 1
ATOM 741 C C . GLY A 1 93 ? -30.614 24.463 -32.832 1.00 53.50 93 GLY A C 1
ATOM 742 O O . GLY A 1 93 ? -30.180 25.604 -32.796 1.00 53.50 93 GLY A O 1
ATOM 743 N N . HIS A 1 94 ? -29.810 23.408 -32.692 1.00 53.31 94 HIS A N 1
ATOM 744 C CA . HIS A 1 94 ? -28.423 23.496 -33.147 1.00 53.31 94 HIS A CA 1
ATOM 745 C C . HIS A 1 94 ? -28.121 22.329 -34.076 1.00 53.31 94 HIS A C 1
ATOM 747 O O . HIS A 1 94 ? -28.074 21.164 -33.681 1.00 53.31 94 HIS A O 1
ATOM 753 N N . GLN A 1 95 ? -27.973 22.687 -35.350 1.00 54.06 95 GLN A N 1
ATOM 754 C CA . GLN A 1 95 ? -27.596 21.806 -36.436 1.00 54.06 95 GLN A CA 1
ATOM 755 C C . GLN A 1 95 ? -26.378 20.971 -36.047 1.00 54.06 95 GLN A C 1
ATOM 757 O O . GLN A 1 95 ? -25.338 21.478 -35.616 1.00 54.06 95 GLN A O 1
ATOM 762 N N . ALA A 1 96 ? -26.536 19.666 -36.231 1.00 49.34 96 ALA A N 1
ATOM 763 C CA . ALA A 1 96 ? -25.513 18.665 -36.050 1.00 49.34 96 ALA A CA 1
ATOM 764 C C . ALA A 1 96 ? -24.330 18.935 -36.992 1.00 49.34 96 ALA A C 1
ATOM 766 O O . ALA A 1 96 ? -24.251 18.394 -38.095 1.00 49.34 96 ALA A O 1
ATOM 767 N N . ARG A 1 97 ? -23.348 19.720 -36.531 1.00 56.19 97 ARG A N 1
ATOM 768 C CA . ARG A 1 97 ? -21.983 19.630 -37.051 1.00 56.19 97 ARG A CA 1
ATOM 769 C C . ARG A 1 97 ? -21.490 18.228 -36.723 1.00 56.19 97 ARG A C 1
ATOM 771 O O . ARG A 1 97 ? -21.020 17.965 -35.616 1.00 56.19 97 ARG A O 1
ATOM 778 N N . ARG A 1 98 ? -21.628 17.326 -37.698 1.00 53.75 98 ARG A N 1
ATOM 779 C CA . ARG A 1 98 ? -20.995 16.006 -37.761 1.00 53.75 98 ARG A CA 1
ATOM 780 C C . ARG A 1 98 ? -19.480 16.197 -37.681 1.00 53.75 98 ARG A C 1
ATOM 782 O O . ARG A 1 98 ? -18.776 16.133 -38.684 1.00 53.75 98 ARG A O 1
ATOM 789 N N . ARG A 1 99 ? -18.959 16.461 -36.481 1.00 54.72 99 ARG A N 1
ATOM 790 C CA . ARG A 1 99 ? -17.535 16.327 -36.199 1.00 54.72 99 ARG A CA 1
ATOM 791 C C . ARG A 1 99 ? -17.238 14.861 -36.444 1.00 54.72 99 ARG A C 1
ATOM 793 O O . ARG A 1 99 ? -17.692 14.011 -35.679 1.00 54.72 99 ARG A O 1
ATOM 800 N N . ARG A 1 100 ? -16.560 14.580 -37.561 1.00 56.12 100 ARG A N 1
ATOM 801 C CA . ARG A 1 100 ? -15.934 13.292 -37.845 1.00 56.12 100 ARG A CA 1
ATOM 802 C C . ARG A 1 100 ? -15.156 12.929 -36.589 1.00 56.12 100 ARG A C 1
ATOM 804 O O . ARG A 1 100 ? -14.087 13.476 -36.342 1.00 56.12 100 ARG A O 1
ATOM 811 N N . ARG A 1 101 ? -15.754 12.081 -35.751 1.00 52.84 101 ARG A N 1
ATOM 812 C CA . ARG A 1 101 ? -15.081 11.459 -34.623 1.00 52.84 101 ARG A CA 1
ATOM 813 C C . ARG A 1 101 ? -14.033 10.580 -35.276 1.00 52.84 101 ARG A C 1
ATOM 815 O O . ARG A 1 101 ? -14.338 9.472 -35.710 1.00 52.84 101 ARG A O 1
ATOM 822 N N . THR A 1 102 ? -12.830 11.118 -35.442 1.00 58.81 102 THR A N 1
ATOM 823 C CA . THR A 1 102 ? -11.628 10.325 -35.630 1.00 58.81 102 THR A CA 1
ATOM 824 C C . THR A 1 102 ? -11.619 9.377 -34.447 1.00 58.81 102 THR A C 1
ATOM 826 O O . THR A 1 102 ? -11.320 9.772 -33.323 1.00 58.81 102 THR A O 1
ATOM 829 N N . ARG A 1 103 ? -12.103 8.148 -34.677 1.00 54.38 103 ARG A N 1
ATOM 830 C CA . ARG A 1 103 ? -12.033 7.083 -33.683 1.00 54.38 103 ARG A CA 1
ATOM 831 C C . ARG A 1 103 ? -10.581 7.085 -33.216 1.00 54.38 103 ARG A C 1
ATOM 833 O O . ARG A 1 103 ? -9.712 6.993 -34.091 1.00 54.38 103 ARG A O 1
ATOM 840 N N . PRO A 1 104 ? -10.306 7.285 -31.915 1.00 59.25 104 PRO A N 1
ATOM 841 C CA . PRO A 1 104 ? -8.948 7.199 -31.415 1.00 59.25 104 PRO A CA 1
ATOM 842 C C . PRO A 1 104 ? -8.432 5.850 -31.889 1.00 59.25 104 PRO A C 1
ATOM 844 O O . PRO A 1 104 ? -8.997 4.808 -31.557 1.00 59.25 104 PRO A O 1
ATOM 847 N N . ARG A 1 105 ? -7.453 5.877 -32.800 1.00 62.44 105 ARG A N 1
ATOM 848 C CA . ARG A 1 105 ? -6.799 4.658 -33.250 1.00 62.44 105 ARG A CA 1
ATOM 849 C C . ARG A 1 105 ? -6.182 4.099 -31.985 1.00 62.44 105 ARG A C 1
ATOM 851 O O . ARG A 1 105 ? -5.215 4.675 -31.491 1.00 62.44 105 ARG A O 1
ATOM 858 N N . HIS A 1 106 ? -6.795 3.057 -31.428 1.00 57.25 106 HIS A N 1
ATOM 859 C CA . HIS A 1 106 ? -6.191 2.267 -30.373 1.00 57.25 106 HIS A CA 1
ATOM 860 C C . HIS A 1 106 ? -4.821 1.886 -30.915 1.00 57.25 106 HIS A C 1
ATOM 862 O O . HIS A 1 106 ? -4.725 1.115 -31.873 1.00 57.25 106 HIS A O 1
ATOM 868 N N . ARG A 1 107 ? -3.770 2.543 -30.405 1.00 61.34 107 ARG A N 1
ATOM 869 C CA . ARG A 1 107 ? -2.402 2.151 -30.710 1.00 61.34 107 ARG A CA 1
ATOM 870 C C . ARG A 1 107 ? -2.353 0.691 -30.312 1.00 61.34 107 ARG A C 1
ATOM 872 O O . ARG A 1 107 ? -2.561 0.380 -29.140 1.00 61.34 107 ARG A O 1
ATOM 879 N N . ARG A 1 108 ? -2.174 -0.188 -31.301 1.00 60.47 108 ARG A N 1
ATOM 880 C CA . ARG A 1 108 ? -1.842 -1.577 -31.017 1.00 60.47 108 ARG A CA 1
ATOM 881 C C . ARG A 1 108 ? -0.680 -1.520 -30.023 1.00 60.47 108 ARG A C 1
ATOM 883 O O . ARG A 1 108 ? 0.260 -0.766 -30.302 1.00 60.47 108 ARG A O 1
ATOM 890 N N . PRO A 1 109 ? -0.778 -2.191 -28.865 1.00 65.94 109 PRO A N 1
ATOM 891 C CA . PRO A 1 109 ? 0.357 -2.281 -27.963 1.00 65.94 109 PRO A CA 1
ATOM 892 C C . PRO A 1 109 ? 1.550 -2.736 -28.803 1.00 65.94 109 PRO A C 1
ATOM 894 O O . PRO A 1 109 ? 1.435 -3.684 -29.584 1.00 65.94 109 PRO A O 1
ATOM 897 N N . GLY A 1 110 ? 2.632 -1.956 -28.758 1.00 63.38 110 GLY A N 1
ATOM 898 C CA . GLY A 1 110 ? 3.856 -2.309 -29.467 1.00 63.38 110 GLY A CA 1
ATOM 899 C C . GLY A 1 110 ? 4.350 -3.681 -28.998 1.00 63.38 110 GLY A C 1
ATOM 900 O O . GLY A 1 110 ? 3.939 -4.135 -27.925 1.00 63.38 110 GLY A O 1
ATOM 901 N N . PRO A 1 111 ? 5.196 -4.361 -29.789 1.00 67.00 111 PRO A N 1
ATOM 902 C CA . PRO A 1 111 ? 5.821 -5.598 -29.340 1.00 67.00 111 PRO A CA 1
ATOM 903 C C . PRO A 1 111 ? 6.486 -5.357 -27.980 1.00 67.00 111 PRO A C 1
ATOM 905 O O . PRO A 1 111 ? 7.121 -4.321 -27.780 1.00 67.00 111 PRO A O 1
ATOM 908 N N . ALA A 1 112 ? 6.271 -6.277 -27.038 1.00 68.50 112 ALA A N 1
ATOM 909 C CA . ALA A 1 112 ? 6.875 -6.210 -25.714 1.00 68.50 112 ALA A CA 1
ATOM 910 C C . ALA A 1 112 ? 8.396 -6.054 -25.853 1.00 68.50 112 ALA A C 1
ATOM 912 O O . ALA A 1 112 ? 9.016 -6.782 -26.631 1.00 68.50 112 ALA A O 1
ATOM 913 N N . ASP A 1 113 ? 8.981 -5.098 -25.127 1.00 72.75 113 ASP A N 1
ATOM 914 C CA . ASP A 1 113 ? 10.425 -4.868 -25.154 1.00 72.75 113 ASP A CA 1
ATOM 915 C C . ASP A 1 113 ? 11.154 -6.162 -24.749 1.00 72.75 113 ASP A C 1
ATOM 917 O O . ASP A 1 113 ? 10.937 -6.659 -23.638 1.00 72.75 113 ASP A O 1
ATOM 921 N N . PRO A 1 114 ? 12.026 -6.725 -25.607 1.00 73.62 114 PRO A N 1
ATOM 922 C CA . PRO A 1 114 ? 12.554 -8.081 -25.433 1.00 73.62 114 PRO A CA 1
ATOM 923 C C . PRO A 1 114 ? 13.392 -8.276 -24.157 1.00 73.62 114 PRO A C 1
ATOM 925 O O . PRO A 1 114 ? 13.624 -9.417 -23.751 1.00 73.62 114 PRO A O 1
ATOM 928 N N . GLY A 1 115 ? 13.818 -7.186 -23.509 1.00 88.00 115 GLY A N 1
ATOM 929 C CA . GLY A 1 115 ? 14.637 -7.195 -22.295 1.00 88.00 115 GLY A CA 1
ATOM 930 C C . GLY A 1 115 ? 13.881 -7.090 -20.963 1.00 88.00 115 GLY A C 1
ATOM 931 O O . GLY A 1 115 ? 14.513 -7.238 -19.917 1.00 88.00 115 GLY A O 1
ATOM 932 N N . VAL A 1 116 ? 12.566 -6.844 -20.948 1.00 90.88 116 VAL A N 1
ATOM 933 C CA . VAL A 1 116 ? 11.804 -6.669 -19.695 1.00 90.88 116 VAL A CA 1
ATOM 934 C C . VAL A 1 116 ? 11.182 -7.996 -19.257 1.00 90.88 116 VAL A C 1
ATOM 936 O O . VAL A 1 116 ? 10.340 -8.556 -19.949 1.00 90.88 116 VAL A O 1
ATOM 939 N N . ALA A 1 117 ? 11.588 -8.498 -18.089 1.00 91.31 117 ALA A N 1
ATOM 940 C CA . ALA A 1 117 ? 11.026 -9.704 -17.476 1.00 91.31 117 ALA A CA 1
ATOM 941 C C . ALA A 1 117 ? 9.748 -9.419 -16.672 1.00 91.31 117 ALA A C 1
ATOM 943 O O . ALA A 1 117 ? 8.915 -10.303 -16.505 1.00 91.31 117 ALA A O 1
ATOM 944 N N . GLY A 1 118 ? 9.597 -8.197 -16.161 1.00 91.50 118 GLY A N 1
ATOM 945 C CA . GLY A 1 118 ? 8.409 -7.769 -15.434 1.00 91.50 118 GLY A CA 1
ATOM 946 C C . GLY A 1 118 ? 8.444 -6.278 -15.134 1.00 91.50 118 GLY A C 1
ATOM 947 O O . GLY A 1 118 ? 9.514 -5.667 -15.109 1.00 91.50 118 GLY A O 1
ATOM 948 N N . ALA A 1 119 ? 7.275 -5.693 -14.902 1.00 93.62 119 ALA A N 1
ATOM 949 C CA . ALA A 1 119 ? 7.162 -4.319 -14.446 1.00 93.62 119 ALA A CA 1
ATOM 950 C C . ALA A 1 119 ? 5.993 -4.169 -13.467 1.00 93.62 119 ALA A C 1
ATOM 952 O O . ALA A 1 119 ? 4.967 -4.828 -13.627 1.00 93.62 119 ALA A O 1
ATOM 953 N N . ALA A 1 120 ? 6.149 -3.300 -12.472 1.00 94.62 120 ALA A N 1
ATOM 954 C CA . ALA A 1 120 ? 5.121 -2.977 -11.492 1.00 94.62 120 ALA A CA 1
ATOM 955 C C . ALA A 1 120 ? 5.090 -1.471 -11.245 1.00 94.62 120 ALA A C 1
ATOM 957 O O . ALA A 1 120 ? 6.130 -0.817 -11.128 1.00 94.62 120 ALA A O 1
ATOM 958 N N . LEU A 1 121 ? 3.883 -0.914 -11.167 1.00 93.88 121 LEU A N 1
ATOM 959 C CA . LEU A 1 121 ? 3.700 0.464 -10.749 1.00 93.88 121 LEU A CA 1
ATOM 960 C C . LEU A 1 121 ? 3.829 0.530 -9.225 1.00 93.88 121 LEU A C 1
ATOM 962 O O . LEU A 1 121 ? 3.112 -0.137 -8.491 1.00 93.88 121 LEU A O 1
ATOM 966 N N . ARG A 1 122 ? 4.727 1.377 -8.743 1.00 93.75 122 ARG A N 1
ATOM 967 C CA . ARG A 1 122 ? 4.843 1.744 -7.339 1.00 93.75 122 ARG A CA 1
ATOM 968 C C . ARG A 1 122 ? 4.210 3.108 -7.152 1.00 93.75 122 ARG A C 1
ATOM 970 O O . ARG A 1 122 ? 4.754 4.117 -7.600 1.00 93.75 122 ARG A O 1
ATOM 977 N N . GLN A 1 123 ? 3.071 3.140 -6.482 1.00 95.50 123 GLN A N 1
ATOM 978 C CA . GLN A 1 123 ? 2.444 4.383 -6.053 1.00 95.50 123 GLN A CA 1
ATOM 979 C C . GLN A 1 123 ? 2.724 4.611 -4.575 1.00 95.50 123 GLN A C 1
ATOM 981 O O . GLN A 1 123 ? 2.722 3.663 -3.787 1.00 95.50 123 GLN A O 1
ATOM 986 N N . THR A 1 124 ? 2.945 5.869 -4.214 1.00 95.56 124 THR A N 1
ATOM 987 C CA . THR A 1 124 ? 2.983 6.311 -2.823 1.00 95.56 124 THR A CA 1
ATOM 988 C C . THR A 1 124 ? 2.031 7.477 -2.625 1.00 95.56 124 THR A C 1
ATOM 990 O O . THR A 1 124 ? 1.855 8.307 -3.519 1.00 95.56 124 THR A O 1
ATOM 993 N N . GLY A 1 125 ? 1.430 7.555 -1.448 1.00 96.25 125 GLY A N 1
ATOM 994 C CA . GLY A 1 125 ? 0.525 8.626 -1.072 1.00 96.25 125 GLY A CA 1
ATOM 995 C C . GLY A 1 125 ? 0.507 8.865 0.428 1.00 96.25 125 GLY A C 1
ATOM 996 O O . GLY A 1 125 ? 1.223 8.205 1.178 1.00 96.25 125 GLY A O 1
ATOM 997 N N . ARG A 1 126 ? -0.316 9.819 0.853 1.00 97.00 126 ARG A N 1
ATOM 998 C CA . ARG A 1 126 ? -0.620 10.078 2.264 1.00 97.00 126 ARG A CA 1
ATOM 999 C C . ARG A 1 126 ? -1.961 9.454 2.613 1.00 97.00 126 ARG A C 1
ATOM 1001 O O . ARG A 1 126 ? -2.876 9.533 1.803 1.00 97.00 126 ARG A O 1
ATOM 1008 N N . GLY A 1 127 ? -2.068 8.856 3.787 1.00 96.44 127 GLY A N 1
ATOM 1009 C CA . GLY A 1 127 ? -3.298 8.311 4.352 1.00 96.44 127 GLY A CA 1
ATOM 1010 C C . GLY A 1 127 ? -3.271 8.419 5.870 1.00 96.44 127 GLY A C 1
ATOM 1011 O O . GLY A 1 127 ? -2.345 8.995 6.440 1.00 96.44 127 GLY A O 1
ATOM 1012 N N . GLU A 1 128 ? -4.277 7.860 6.528 1.00 96.62 128 GLU A N 1
ATOM 1013 C CA . GLU A 1 128 ? -4.414 7.951 7.981 1.00 96.62 128 GLU A CA 1
ATOM 1014 C C . GLU A 1 128 ? -4.677 6.575 8.588 1.00 96.62 128 GLU A C 1
ATOM 1016 O O . GLU A 1 128 ? -5.477 5.777 8.085 1.00 96.62 128 GLU A O 1
ATOM 1021 N N . LEU A 1 129 ? -3.979 6.321 9.691 1.00 96.69 129 LEU A N 1
ATOM 1022 C CA . LEU A 1 129 ? -4.201 5.197 10.588 1.00 96.69 129 LEU A CA 1
ATOM 1023 C C . LEU A 1 129 ? -4.983 5.706 11.790 1.00 96.69 129 LEU A C 1
ATOM 1025 O O . LEU A 1 129 ? -4.702 6.794 12.287 1.00 96.69 129 LEU A O 1
ATOM 1029 N N . LEU A 1 130 ? -5.936 4.909 12.261 1.00 95.88 130 LEU A N 1
ATOM 1030 C CA . LEU A 1 130 ? -6.706 5.228 13.454 1.00 95.88 130 LEU A CA 1
ATOM 1031 C C . LEU A 1 130 ? -6.227 4.356 14.615 1.00 95.88 130 LEU A C 1
ATOM 1033 O O . LEU A 1 130 ? -6.079 3.139 14.467 1.00 95.88 130 LEU A O 1
ATOM 1037 N N . ALA A 1 131 ? -6.023 4.972 15.775 1.00 92.75 131 ALA A N 1
ATOM 1038 C CA . ALA A 1 131 ? -5.792 4.276 17.029 1.00 92.75 131 ALA A CA 1
ATOM 1039 C C . ALA A 1 131 ? -7.070 3.553 17.507 1.00 92.75 131 ALA A C 1
ATOM 1041 O O . ALA A 1 131 ? -8.155 3.672 16.924 1.00 92.75 131 ALA A O 1
ATOM 1042 N N . ALA A 1 132 ? -6.950 2.758 18.574 1.00 89.81 132 ALA A N 1
ATOM 1043 C CA . ALA A 1 132 ? -8.056 1.953 19.100 1.00 89.81 132 ALA A CA 1
ATOM 1044 C C . ALA A 1 132 ? -9.266 2.798 19.550 1.00 89.81 132 ALA A C 1
ATOM 1046 O O . ALA A 1 132 ? -10.413 2.361 19.423 1.00 89.81 132 ALA A O 1
ATOM 1047 N N . ASP A 1 133 ? -9.017 4.020 20.020 1.00 90.69 133 ASP A N 1
ATOM 1048 C CA . ASP A 1 133 ? -10.028 5.016 20.392 1.00 90.69 133 ASP A CA 1
ATOM 1049 C C . ASP A 1 133 ? -10.706 5.691 19.180 1.00 90.69 133 ASP A C 1
ATOM 1051 O O . ASP A 1 133 ? -11.661 6.452 19.337 1.00 90.69 133 ASP A O 1
ATOM 1055 N N . GLY A 1 134 ? -10.255 5.375 17.962 1.00 91.94 134 GLY A N 1
ATOM 1056 C CA . GLY A 1 134 ? -10.759 5.929 16.713 1.00 91.94 134 GLY A CA 1
ATOM 1057 C C . GLY A 1 134 ? -10.172 7.289 16.342 1.00 91.94 134 GLY A C 1
ATOM 1058 O O . GLY A 1 134 ? -10.604 7.844 15.334 1.00 91.94 134 GLY A O 1
ATOM 1059 N N . GLN A 1 135 ? -9.217 7.822 17.108 1.00 93.94 135 GLN A N 1
ATOM 1060 C CA . GLN A 1 135 ? -8.508 9.042 16.733 1.00 93.94 135 GLN A CA 1
ATOM 1061 C C . GLN A 1 135 ? -7.434 8.750 15.678 1.00 93.94 135 GLN A C 1
ATOM 1063 O O . GLN A 1 135 ? -6.847 7.663 15.690 1.00 93.94 135 GLN A O 1
ATOM 1068 N N . PRO A 1 136 ? -7.156 9.693 14.761 1.00 93.62 136 PRO A N 1
ATOM 1069 C CA . PRO A 1 136 ? -5.991 9.606 13.893 1.00 93.62 136 PRO A CA 1
ATOM 1070 C C . PRO A 1 136 ? -4.708 9.514 14.713 1.00 93.62 136 PRO A C 1
ATOM 1072 O O . PRO A 1 136 ? -4.574 10.155 15.754 1.00 93.62 136 PRO A O 1
ATOM 1075 N N . LEU A 1 137 ? -3.757 8.725 14.225 1.00 92.62 137 LEU A N 1
ATOM 1076 C CA . LEU A 1 137 ? -2.403 8.736 14.757 1.00 92.62 137 LEU A CA 1
ATOM 1077 C C . LEU A 1 137 ? -1.759 10.115 14.524 1.00 92.62 137 LEU A C 1
ATOM 1079 O O . LEU A 1 137 ? -2.064 10.768 13.528 1.00 92.62 137 LEU A O 1
ATOM 1083 N N . ASP A 1 138 ? -0.845 10.523 15.410 1.00 88.81 138 ASP A N 1
ATOM 1084 C CA . ASP A 1 138 ? -0.231 11.865 15.408 1.00 88.81 138 ASP A CA 1
ATOM 1085 C C . ASP A 1 138 ? 0.406 12.269 14.062 1.00 88.81 138 ASP A C 1
ATOM 1087 O O . ASP A 1 138 ? 0.460 13.450 13.726 1.00 88.81 138 ASP A O 1
ATOM 1091 N N . ASP A 1 139 ? 0.857 11.285 13.278 1.00 90.06 139 ASP A N 1
ATOM 1092 C CA . ASP A 1 139 ? 1.471 11.475 11.968 1.00 90.06 139 ASP A CA 1
ATOM 1093 C C . ASP A 1 139 ? 0.645 10.816 10.857 1.00 90.06 139 ASP A C 1
ATOM 1095 O O . ASP A 1 139 ? 0.182 9.676 10.979 1.00 90.06 139 ASP A O 1
ATOM 1099 N N . ALA A 1 140 ? 0.558 11.491 9.708 1.00 93.56 140 ALA A N 1
ATOM 1100 C CA . ALA A 1 140 ? -0.014 10.900 8.505 1.00 93.56 14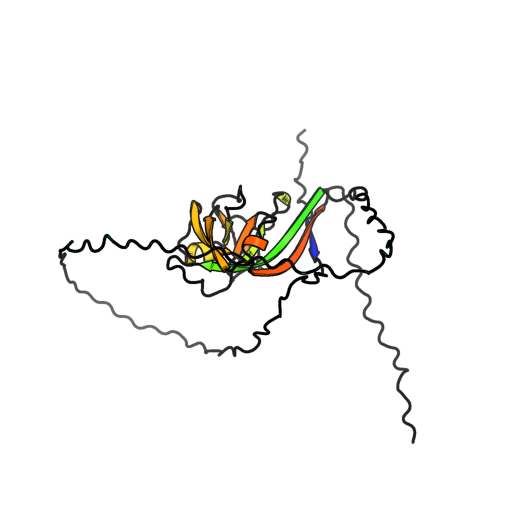0 ALA A CA 1
ATOM 1101 C C . ALA A 1 140 ? 0.819 9.694 8.041 1.00 93.56 140 ALA A C 1
ATOM 1103 O O . ALA A 1 140 ? 2.049 9.754 7.941 1.00 93.56 140 ALA A O 1
ATOM 1104 N N . ALA A 1 141 ? 0.139 8.608 7.685 1.00 96.62 141 ALA A N 1
ATOM 1105 C CA . ALA A 1 141 ? 0.777 7.407 7.180 1.00 96.62 141 ALA A CA 1
ATOM 1106 C C . ALA A 1 141 ? 1.179 7.570 5.711 1.00 96.62 141 ALA A C 1
ATOM 1108 O O . ALA A 1 141 ? 0.409 8.051 4.874 1.00 96.62 141 ALA A O 1
ATOM 1109 N N . THR A 1 142 ? 2.370 7.095 5.360 1.00 97.06 142 THR A N 1
ATOM 1110 C CA . THR A 1 142 ? 2.740 6.880 3.964 1.00 97.06 142 THR A CA 1
ATOM 1111 C C . THR A 1 142 ? 2.098 5.592 3.472 1.00 97.06 142 THR A C 1
ATOM 1113 O O . THR A 1 142 ? 2.462 4.497 3.900 1.00 97.06 142 THR A O 1
ATOM 1116 N N . VAL A 1 143 ? 1.167 5.714 2.530 1.00 97.62 143 VAL A N 1
ATOM 1117 C CA . VAL A 1 143 ? 0.545 4.575 1.850 1.00 97.62 143 VAL A CA 1
ATOM 1118 C C . VAL A 1 143 ? 1.412 4.183 0.661 1.00 97.62 143 VAL A C 1
ATOM 1120 O O . VAL A 1 143 ? 1.728 5.038 -0.164 1.00 97.62 143 VAL A O 1
ATOM 1123 N N . THR A 1 144 ? 1.795 2.915 0.536 1.00 97.19 144 THR A N 1
ATOM 1124 C CA . THR A 1 144 ? 2.660 2.431 -0.553 1.00 97.19 144 THR A CA 1
ATOM 1125 C C . THR A 1 144 ? 2.142 1.140 -1.178 1.00 97.19 144 THR A C 1
ATOM 1127 O O . THR A 1 144 ? 1.586 0.285 -0.492 1.00 97.19 144 THR A O 1
ATOM 1130 N N . ALA A 1 145 ? 2.316 0.989 -2.490 1.00 97.00 145 ALA A N 1
ATOM 1131 C CA . ALA A 1 145 ? 1.914 -0.219 -3.206 1.00 97.00 145 ALA A CA 1
ATOM 1132 C C . ALA A 1 145 ? 2.879 -1.395 -2.958 1.00 97.00 145 ALA A C 1
ATOM 1134 O O . ALA A 1 145 ? 4.108 -1.249 -2.985 1.00 97.00 145 ALA A O 1
ATOM 1135 N N . ILE A 1 146 ? 2.309 -2.587 -2.802 1.00 97.00 146 ILE A N 1
ATOM 1136 C CA . ILE A 1 146 ? 3.002 -3.874 -2.808 1.00 97.00 146 ILE A CA 1
ATOM 1137 C C . ILE A 1 146 ? 2.851 -4.475 -4.200 1.00 97.00 146 ILE A C 1
ATOM 1139 O O . ILE A 1 146 ? 1.739 -4.761 -4.646 1.00 97.00 146 ILE A O 1
ATOM 1143 N N . ALA A 1 147 ? 3.976 -4.706 -4.875 1.00 96.38 147 ALA A N 1
ATOM 1144 C CA . ALA A 1 147 ? 3.967 -5.334 -6.188 1.00 96.38 147 ALA A CA 1
ATOM 1145 C C . ALA A 1 147 ? 3.364 -6.749 -6.125 1.00 96.38 147 ALA A C 1
ATOM 1147 O O . ALA A 1 147 ? 3.714 -7.557 -5.255 1.00 96.38 147 ALA A O 1
ATOM 1148 N N . ALA A 1 148 ? 2.489 -7.065 -7.084 1.00 94.00 148 ALA A N 1
ATOM 1149 C CA . ALA A 1 148 ? 1.912 -8.400 -7.212 1.00 94.00 148 ALA A CA 1
ATOM 1150 C C . ALA A 1 148 ? 3.001 -9.460 -7.471 1.00 94.00 148 ALA A C 1
ATOM 1152 O O . ALA A 1 148 ? 3.016 -10.485 -6.788 1.00 94.00 148 ALA A O 1
ATOM 1153 N N . ASP A 1 149 ? 3.948 -9.177 -8.379 1.00 94.50 149 ASP A N 1
ATOM 1154 C CA . ASP A 1 149 ? 5.133 -10.013 -8.631 1.00 94.50 149 ASP A CA 1
ATOM 1155 C C . ASP A 1 149 ? 6.078 -9.980 -7.411 1.00 94.50 149 ASP A C 1
ATOM 1157 O O . ASP A 1 149 ? 6.625 -8.916 -7.099 1.00 94.50 149 ASP A O 1
ATOM 1161 N N . PRO A 1 150 ? 6.322 -11.121 -6.734 1.00 94.75 150 PRO A N 1
ATOM 1162 C CA . PRO A 1 150 ? 7.241 -11.195 -5.602 1.00 94.75 150 PRO A CA 1
ATOM 1163 C C . PRO A 1 150 ? 8.652 -10.688 -5.912 1.00 94.75 150 PRO A C 1
ATOM 1165 O O . PRO A 1 150 ? 9.288 -10.108 -5.040 1.00 94.75 150 PRO A O 1
ATOM 1168 N N . ALA A 1 151 ? 9.130 -10.847 -7.149 1.00 94.19 151 ALA A N 1
ATOM 1169 C CA . ALA A 1 151 ? 10.467 -10.411 -7.550 1.00 94.19 151 ALA A CA 1
ATOM 1170 C C . ALA A 1 151 ? 10.595 -8.886 -7.720 1.00 94.19 151 ALA A C 1
ATOM 1172 O O . ALA A 1 151 ? 11.700 -8.381 -7.915 1.00 94.19 151 ALA A O 1
ATOM 1173 N N . LEU A 1 152 ? 9.476 -8.157 -7.680 1.00 95.06 152 LEU A N 1
ATOM 1174 C CA . LEU A 1 152 ? 9.419 -6.694 -7.728 1.00 95.06 152 LEU A CA 1
ATOM 1175 C C . LEU A 1 152 ? 9.124 -6.075 -6.353 1.00 95.06 152 LEU A C 1
ATOM 1177 O O . LEU A 1 152 ? 9.082 -4.849 -6.222 1.00 95.06 152 LEU A O 1
ATOM 1181 N N . ARG A 1 153 ? 8.928 -6.899 -5.316 1.00 94.94 153 ARG A N 1
ATOM 1182 C CA . ARG A 1 153 ? 8.745 -6.426 -3.942 1.00 94.94 153 ARG A CA 1
ATOM 1183 C C . ARG A 1 153 ? 10.093 -5.999 -3.392 1.00 94.94 153 ARG A C 1
ATOM 1185 O O . ARG A 1 153 ? 11.023 -6.787 -3.278 1.00 94.94 153 ARG A O 1
ATOM 1192 N N . TRP A 1 154 ? 10.187 -4.719 -3.082 1.00 92.19 154 TRP A N 1
ATOM 1193 C CA . TRP A 1 154 ? 11.392 -4.095 -2.549 1.00 92.19 154 TRP A CA 1
ATOM 1194 C C . TRP A 1 154 ? 11.309 -3.929 -1.029 1.00 92.19 154 TRP A C 1
ATOM 1196 O O . TRP A 1 154 ? 12.332 -3.734 -0.380 1.00 92.19 154 TRP A O 1
ATOM 1206 N N . GLN A 1 155 ? 10.101 -3.999 -0.460 1.00 94.69 155 GLN A N 1
ATOM 1207 C CA . GLN A 1 155 ? 9.907 -4.000 0.981 1.00 94.69 155 GLN A CA 1
ATOM 1208 C C . GLN A 1 155 ? 10.379 -5.332 1.572 1.00 94.69 155 GLN A C 1
ATOM 1210 O O . GLN A 1 155 ? 10.252 -6.388 0.950 1.00 94.69 155 GLN A O 1
ATOM 1215 N N . LEU A 1 156 ? 10.895 -5.280 2.796 1.00 95.38 156 LEU A N 1
ATOM 1216 C CA . LEU A 1 156 ? 11.317 -6.462 3.535 1.00 95.38 156 LEU A CA 1
ATOM 1217 C C . LEU A 1 156 ? 10.234 -6.824 4.546 1.00 95.38 156 LEU A C 1
ATOM 1219 O O . LEU A 1 156 ? 9.849 -5.992 5.364 1.00 95.38 156 LEU A O 1
ATOM 1223 N N . LEU A 1 157 ? 9.738 -8.056 4.474 1.00 97.00 157 LEU A N 1
ATOM 1224 C CA . LEU A 1 157 ? 8.792 -8.582 5.450 1.00 97.00 157 LEU A CA 1
ATOM 1225 C C . LEU A 1 157 ? 9.556 -8.971 6.722 1.00 97.00 157 LEU A C 1
ATOM 1227 O O . LEU A 1 157 ? 10.562 -9.676 6.634 1.00 97.00 157 LEU A O 1
ATOM 1231 N N . LYS A 1 158 ? 9.083 -8.508 7.879 1.00 97.12 158 LYS A N 1
ATOM 1232 C CA . LYS A 1 158 ? 9.631 -8.850 9.194 1.00 97.12 158 LYS A CA 1
ATOM 1233 C C . LYS A 1 158 ? 8.866 -10.021 9.806 1.00 97.12 158 LYS A C 1
ATOM 1235 O O . LYS A 1 158 ? 9.469 -11.055 10.066 1.00 97.12 158 LYS A O 1
ATOM 1240 N N . ASP A 1 159 ? 7.546 -9.879 9.947 1.00 98.19 159 ASP A N 1
ATOM 1241 C CA . ASP A 1 159 ? 6.662 -10.892 10.533 1.00 98.19 159 ASP A CA 1
ATOM 1242 C C . ASP A 1 159 ? 5.408 -11.127 9.673 1.00 98.19 159 ASP A C 1
ATOM 1244 O O . ASP A 1 159 ? 4.978 -10.264 8.903 1.00 98.19 159 ASP A O 1
ATOM 1248 N N . GLY A 1 160 ? 4.773 -12.291 9.837 1.00 98.06 160 GLY A N 1
ATOM 1249 C CA . GLY A 1 160 ? 3.520 -12.642 9.164 1.00 98.06 160 GLY A CA 1
ATOM 1250 C C . GLY A 1 160 ? 3.709 -13.068 7.706 1.00 98.06 160 GLY A C 1
ATOM 1251 O O . GLY A 1 160 ? 4.577 -13.880 7.388 1.00 98.06 160 GLY A O 1
ATOM 1252 N N . ARG A 1 161 ? 2.851 -12.567 6.812 1.00 98.19 161 ARG A N 1
ATOM 1253 C CA . ARG A 1 161 ? 2.866 -12.900 5.380 1.00 98.19 161 ARG A CA 1
ATOM 1254 C C . ARG A 1 161 ? 2.527 -11.697 4.513 1.00 98.19 161 ARG A C 1
ATOM 1256 O O . ARG A 1 161 ? 1.937 -10.726 4.969 1.00 98.19 161 ARG A O 1
ATOM 1263 N N . TRP A 1 162 ? 2.832 -11.806 3.224 1.00 98.00 162 TRP A N 1
ATOM 1264 C CA . TRP A 1 162 ? 2.342 -10.851 2.233 1.00 98.00 162 TRP A CA 1
ATOM 1265 C C . TRP A 1 162 ? 0.805 -10.899 2.121 1.00 98.00 162 TRP A C 1
ATOM 1267 O O . TRP A 1 162 ? 0.223 -11.984 2.268 1.00 98.00 162 TRP A O 1
ATOM 1277 N N . PRO A 1 163 ? 0.144 -9.761 1.831 1.00 97.88 163 PRO A N 1
ATOM 1278 C CA . PRO A 1 163 ? -1.297 -9.719 1.616 1.00 97.88 163 PRO A CA 1
ATOM 1279 C C . PRO A 1 163 ? -1.724 -10.632 0.464 1.00 97.88 163 PRO A C 1
ATOM 1281 O O . PRO A 1 163 ? -1.095 -10.645 -0.596 1.00 97.88 163 PRO A O 1
ATOM 1284 N N . ALA A 1 164 ? -2.800 -11.383 0.673 1.00 95.88 164 ALA A N 1
ATOM 1285 C CA . ALA A 1 164 ? -3.407 -12.275 -0.313 1.00 95.88 164 ALA A CA 1
ATOM 1286 C C . ALA A 1 164 ? -4.640 -11.653 -0.991 1.00 95.88 164 ALA A C 1
ATOM 1288 O O . ALA A 1 164 ? -5.113 -12.173 -2.000 1.00 95.88 164 ALA A O 1
ATOM 1289 N N . GLY A 1 165 ? -5.156 -10.543 -0.456 1.00 95.38 165 GLY A N 1
ATOM 1290 C CA . GLY A 1 165 ? -6.352 -9.874 -0.959 1.00 95.38 165 GLY A CA 1
ATOM 1291 C C . GLY A 1 165 ? -6.372 -8.369 -0.669 1.00 95.38 165 GLY A C 1
ATOM 1292 O O . GLY A 1 165 ? -5.531 -7.874 0.077 1.00 95.38 165 GLY A O 1
ATOM 1293 N N . PRO A 1 166 ? -7.334 -7.634 -1.254 1.00 94.44 166 PRO A N 1
ATOM 1294 C CA . PRO A 1 166 ? -7.396 -6.168 -1.215 1.00 94.44 166 PRO A CA 1
ATOM 1295 C C . PRO A 1 166 ? -7.799 -5.566 0.141 1.00 94.44 166 PRO A C 1
ATOM 1297 O O . PRO A 1 166 ? -7.671 -4.357 0.319 1.00 94.44 166 PRO A O 1
ATOM 1300 N N . ASP A 1 167 ? -8.308 -6.379 1.070 1.00 96.44 167 ASP A N 1
ATOM 1301 C CA . ASP A 1 167 ? -8.662 -5.970 2.439 1.00 96.44 167 ASP A CA 1
ATOM 1302 C C . ASP A 1 167 ? -7.585 -6.376 3.464 1.00 96.44 167 ASP A C 1
ATOM 1304 O O . ASP A 1 167 ? -7.789 -6.258 4.672 1.00 96.44 167 ASP A O 1
ATOM 1308 N N . GLU A 1 168 ? -6.433 -6.853 2.988 1.00 98.31 168 GLU A N 1
ATOM 1309 C CA . GLU A 1 168 ? -5.263 -7.164 3.802 1.00 98.31 168 GLU A CA 1
ATOM 1310 C C . GLU A 1 168 ? -4.157 -6.130 3.576 1.00 98.31 168 GLU A C 1
ATOM 1312 O O . GLU A 1 168 ? -3.901 -5.706 2.447 1.00 98.31 168 GLU A O 1
ATOM 1317 N N . VAL A 1 169 ? -3.475 -5.741 4.649 1.00 98.50 169 VAL A N 1
ATOM 1318 C CA . VAL A 1 169 ? -2.444 -4.695 4.627 1.00 98.50 169 VAL A CA 1
ATOM 1319 C C . VAL A 1 169 ? -1.205 -5.120 5.404 1.00 98.50 169 VAL A C 1
ATOM 1321 O O . VAL A 1 169 ? -1.251 -6.064 6.194 1.00 98.50 169 VAL A O 1
ATOM 1324 N N . LEU A 1 170 ? -0.096 -4.416 5.191 1.00 98.44 170 LEU A N 1
ATOM 1325 C CA . LEU A 1 170 ? 1.091 -4.484 6.040 1.00 98.44 170 LEU A CA 1
ATOM 1326 C C . LEU A 1 170 ? 1.333 -3.126 6.694 1.00 98.44 170 LEU A C 1
ATOM 1328 O O . LEU A 1 170 ? 1.092 -2.089 6.076 1.00 98.44 170 LEU A O 1
ATOM 1332 N N . LEU A 1 171 ? 1.867 -3.145 7.909 1.00 98.00 171 LEU A N 1
ATOM 1333 C CA . LEU A 1 171 ? 2.365 -1.956 8.602 1.00 98.00 171 LEU A CA 1
ATOM 1334 C C . LEU A 1 171 ? 3.865 -2.083 8.822 1.00 98.00 171 LEU A C 1
ATOM 1336 O O . LEU A 1 171 ? 4.365 -3.200 8.933 1.00 98.00 171 LEU A O 1
ATOM 1340 N N . ASP A 1 172 ? 4.605 -0.983 8.916 1.00 97.00 172 ASP A N 1
ATOM 1341 C CA . ASP A 1 172 ? 5.940 -1.084 9.510 1.00 97.00 172 ASP A CA 1
ATOM 1342 C C . ASP A 1 172 ? 5.850 -1.547 10.973 1.00 97.00 172 ASP A C 1
ATOM 1344 O O . ASP A 1 172 ? 4.842 -1.348 11.659 1.00 97.00 172 ASP A O 1
ATOM 1348 N N . ALA A 1 173 ? 6.901 -2.223 11.434 1.00 96.44 173 ALA A N 1
ATOM 1349 C CA . ALA A 1 173 ? 6.912 -2.844 12.752 1.00 96.44 173 ALA A CA 1
ATOM 1350 C C . ALA A 1 173 ? 6.736 -1.841 13.907 1.00 96.44 173 ALA A C 1
ATOM 1352 O O . ALA A 1 173 ? 6.112 -2.193 14.907 1.00 96.44 173 ALA A O 1
ATOM 1353 N N . ASP A 1 174 ? 7.247 -0.615 13.772 1.00 94.94 174 ASP A N 1
ATOM 1354 C CA . ASP A 1 174 ? 7.174 0.397 14.830 1.00 94.94 174 ASP A CA 1
ATOM 1355 C C . ASP A 1 174 ? 5.751 0.957 14.942 1.00 94.94 174 ASP A C 1
ATOM 1357 O O . ASP A 1 174 ? 5.222 1.117 16.043 1.00 94.94 174 ASP A O 1
ATOM 1361 N N . THR A 1 175 ? 5.089 1.187 13.808 1.00 95.81 175 THR A N 1
ATOM 1362 C CA . THR A 1 175 ? 3.679 1.587 13.754 1.00 95.81 175 THR A CA 1
ATOM 1363 C C . THR A 1 175 ? 2.759 0.496 14.274 1.00 95.81 175 THR A C 1
ATOM 1365 O O . THR A 1 175 ? 1.865 0.794 15.062 1.00 95.81 175 THR A O 1
ATOM 1368 N N . ALA A 1 176 ? 2.982 -0.764 13.882 1.00 96.75 176 ALA A N 1
ATOM 1369 C CA . ALA A 1 176 ? 2.207 -1.893 14.393 1.00 96.75 176 ALA A CA 1
ATOM 1370 C C . ALA A 1 176 ? 2.317 -1.998 15.924 1.00 96.75 176 ALA A C 1
ATOM 1372 O O . ALA A 1 176 ? 1.299 -2.112 16.601 1.00 96.75 176 ALA A O 1
ATOM 1373 N N . ALA A 1 177 ? 3.531 -1.863 16.472 1.00 95.69 177 ALA A N 1
ATOM 1374 C CA . ALA A 1 177 ? 3.757 -1.844 17.915 1.00 95.69 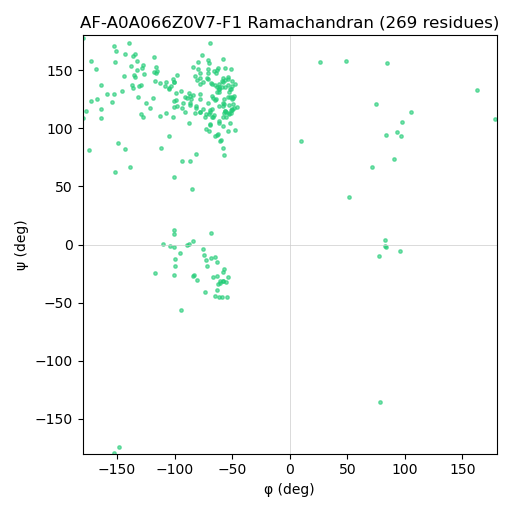177 ALA A CA 1
ATOM 1375 C C . ALA A 1 177 ? 3.069 -0.652 18.604 1.00 95.69 177 ALA A C 1
ATOM 1377 O O . ALA A 1 177 ? 2.500 -0.810 19.680 1.00 95.69 177 ALA A O 1
ATOM 1378 N N . ARG A 1 178 ? 3.075 0.532 17.977 1.00 94.31 178 ARG A N 1
ATOM 1379 C CA . ARG A 1 178 ? 2.449 1.747 18.524 1.00 94.31 178 ARG A CA 1
ATOM 1380 C C . ARG A 1 178 ? 0.936 1.609 18.714 1.00 94.31 178 ARG A C 1
ATOM 1382 O O . ARG A 1 178 ? 0.401 2.177 19.660 1.00 94.31 178 ARG A O 1
ATOM 1389 N N . ILE A 1 179 ? 0.262 0.867 17.835 1.00 95.25 179 ILE A N 1
ATOM 1390 C CA . ILE A 1 179 ? -1.188 0.615 17.914 1.00 95.25 179 ILE A CA 1
ATOM 1391 C C . ILE A 1 179 ? -1.534 -0.761 18.510 1.00 95.25 179 ILE A C 1
ATOM 1393 O O . ILE A 1 179 ? -2.681 -1.188 18.399 1.00 95.25 179 ILE A O 1
ATOM 1397 N N . ASP A 1 180 ? -0.556 -1.452 19.108 1.00 95.81 180 ASP A N 1
ATOM 1398 C CA . ASP A 1 180 ? -0.691 -2.801 19.682 1.00 95.81 180 ASP A CA 1
ATOM 1399 C C . ASP A 1 180 ? -1.314 -3.827 18.707 1.00 95.81 180 ASP A C 1
ATOM 1401 O O . ASP A 1 180 ? -2.169 -4.644 19.053 1.00 95.81 180 ASP A O 1
ATOM 1405 N N . ALA A 1 181 ? -0.910 -3.762 17.434 1.00 96.81 181 ALA A N 1
ATOM 1406 C CA . ALA A 1 181 ? -1.381 -4.658 16.385 1.00 96.81 181 ALA A CA 1
ATOM 1407 C C . ALA A 1 181 ? -0.335 -5.727 16.045 1.00 96.81 181 ALA A C 1
ATOM 1409 O O . ALA A 1 181 ? 0.844 -5.442 15.837 1.00 96.81 181 ALA A O 1
ATOM 1410 N N . ALA A 1 182 ? -0.801 -6.965 15.895 1.00 98.06 182 ALA A N 1
ATOM 1411 C CA . ALA A 1 182 ? -0.011 -8.097 15.429 1.00 98.06 182 ALA A CA 1
ATOM 1412 C C . ALA A 1 182 ? -0.594 -8.645 14.115 1.00 98.06 182 ALA A C 1
ATOM 1414 O O . ALA A 1 182 ? -1.760 -8.385 13.800 1.00 98.06 182 ALA A O 1
ATOM 1415 N N . PRO A 1 183 ? 0.169 -9.418 13.321 1.00 98.56 183 PRO A N 1
ATOM 1416 C CA . PRO A 1 183 ? -0.395 -10.125 12.177 1.00 98.56 183 PRO A CA 1
ATOM 1417 C C . PRO A 1 183 ? -1.624 -10.949 12.591 1.00 98.56 183 PRO A C 1
ATOM 1419 O O . PRO A 1 183 ? -1.574 -11.741 13.528 1.00 98.56 183 PRO A O 1
ATOM 1422 N N . GLY A 1 184 ? -2.740 -10.750 11.895 1.00 98.31 184 GLY A N 1
ATOM 1423 C CA . GLY A 1 184 ? -4.049 -11.287 12.253 1.00 98.31 184 GLY A CA 1
ATOM 1424 C C . GLY A 1 184 ? -4.941 -10.327 13.047 1.00 98.31 184 GLY A C 1
ATOM 1425 O O . GLY A 1 184 ? -6.099 -10.660 13.266 1.00 98.31 184 GLY A O 1
ATOM 1426 N N . SER A 1 185 ? -4.470 -9.151 13.449 1.00 98.06 185 SER A N 1
ATOM 1427 C CA . SER A 1 185 ? -5.323 -8.116 14.041 1.00 98.06 185 SER A CA 1
ATOM 1428 C C . SER A 1 185 ? -6.096 -7.344 12.974 1.00 98.06 185 SER A C 1
ATOM 1430 O O . SER A 1 185 ? -5.689 -7.254 11.812 1.00 98.06 185 SER A O 1
ATOM 1432 N N . ASP A 1 186 ? -7.205 -6.747 13.390 1.00 98.06 186 ASP A N 1
ATOM 1433 C CA . ASP A 1 186 ? -7.965 -5.805 12.580 1.00 98.06 186 ASP A CA 1
ATOM 1434 C C . ASP A 1 186 ? -7.434 -4.385 12.825 1.00 98.06 186 ASP A C 1
ATOM 1436 O O . ASP A 1 186 ? -7.353 -3.925 13.962 1.00 98.06 186 ASP A O 1
ATOM 1440 N N . VAL A 1 187 ? -7.067 -3.686 11.753 1.00 97.81 187 VAL A N 1
ATOM 1441 C CA . VAL A 1 187 ? -6.516 -2.325 11.778 1.00 97.81 187 VAL A CA 1
ATOM 1442 C C . VAL A 1 187 ? -7.553 -1.357 11.233 1.00 97.81 187 VAL A C 1
ATOM 1444 O O . VAL A 1 187 ? -8.199 -1.625 10.216 1.00 97.81 187 VAL A O 1
ATOM 1447 N N . ARG A 1 188 ? -7.711 -0.213 11.903 1.00 97.56 188 ARG A N 1
ATOM 1448 C CA . ARG A 1 188 ? -8.612 0.858 11.476 1.00 97.56 188 ARG A CA 1
ATOM 1449 C C . ARG A 1 188 ? -7.858 1.900 10.656 1.00 97.56 188 ARG A C 1
ATOM 1451 O O . ARG A 1 188 ? -6.785 2.354 11.038 1.00 97.56 188 ARG A O 1
ATOM 1458 N N . LEU A 1 189 ? -8.441 2.263 9.522 1.00 96.88 189 LEU A N 1
ATOM 1459 C CA . LEU A 1 189 ? -7.870 3.144 8.509 1.00 96.88 189 LEU A CA 1
ATOM 1460 C C . LEU A 1 189 ? -8.907 4.188 8.106 1.00 96.88 189 LEU A C 1
ATOM 1462 O O . LEU A 1 189 ? -10.099 3.873 8.060 1.00 96.88 189 LEU A O 1
ATOM 1466 N N . THR A 1 190 ? -8.464 5.374 7.709 1.00 96.44 190 THR A N 1
ATOM 1467 C CA . THR A 1 190 ? -9.311 6.295 6.940 1.00 96.44 190 THR A CA 1
ATOM 1468 C C . THR A 1 190 ? -9.164 5.967 5.453 1.00 96.44 190 THR A C 1
ATOM 1470 O O . THR A 1 190 ? -8.057 5.810 4.933 1.00 96.44 190 THR A O 1
ATOM 1473 N N . ARG A 1 191 ? -10.281 5.822 4.740 1.00 96.38 191 ARG A N 1
ATOM 1474 C CA . ARG A 1 191 ? -10.297 5.715 3.278 1.00 96.38 191 ARG A CA 1
ATOM 1475 C C . ARG A 1 191 ? -10.073 7.081 2.641 1.00 96.38 191 ARG A C 1
ATOM 1477 O O . ARG A 1 191 ? -10.298 8.119 3.250 1.00 96.38 191 ARG A O 1
ATOM 1484 N N . ALA A 1 192 ? -9.717 7.077 1.362 1.00 95.69 192 ALA A N 1
ATOM 1485 C CA . ALA A 1 192 ? -9.544 8.297 0.578 1.00 95.69 192 ALA A CA 1
ATOM 1486 C C . ALA A 1 192 ? -10.811 9.178 0.517 1.00 95.69 192 ALA A C 1
ATOM 1488 O O . ALA A 1 192 ? -10.707 10.382 0.307 1.00 95.69 192 ALA A O 1
ATOM 1489 N N . ASP A 1 193 ? -12.000 8.595 0.710 1.00 95.19 193 ASP A N 1
ATOM 1490 C CA . ASP A 1 193 ? -13.282 9.310 0.783 1.00 95.19 193 ASP A CA 1
ATOM 1491 C C . ASP A 1 193 ? -13.603 9.879 2.182 1.00 95.19 193 ASP A C 1
ATOM 1493 O O . ASP A 1 193 ? -14.677 10.446 2.381 1.00 95.19 193 ASP A O 1
ATOM 1497 N N . GLY A 1 194 ? -12.691 9.730 3.149 1.00 95.06 194 GLY A N 1
ATOM 1498 C CA . GLY A 1 194 ? -12.850 10.169 4.536 1.00 95.06 194 GLY A CA 1
ATOM 1499 C C . GLY A 1 194 ? -13.614 9.188 5.431 1.00 95.06 194 GLY A C 1
ATOM 1500 O O . GLY A 1 194 ? -13.764 9.445 6.623 1.00 95.06 194 GLY A O 1
ATOM 1501 N N . THR A 1 195 ? -14.105 8.063 4.901 1.00 96.12 195 THR A N 1
ATOM 1502 C CA . THR A 1 195 ? -14.812 7.063 5.713 1.00 96.12 195 THR A CA 1
ATOM 1503 C C . THR A 1 195 ? -13.843 6.131 6.433 1.00 96.12 195 THR A C 1
ATOM 1505 O O . THR A 1 195 ? -12.797 5.760 5.902 1.00 96.12 195 THR A O 1
ATOM 1508 N N . ALA A 1 196 ? -14.196 5.700 7.643 1.00 95.69 196 ALA A N 1
ATOM 1509 C CA . ALA A 1 196 ? -13.421 4.687 8.350 1.00 95.69 196 ALA A CA 1
ATOM 1510 C C . ALA A 1 196 ? -13.592 3.306 7.694 1.00 95.69 196 ALA A C 1
ATOM 1512 O O . ALA A 1 196 ? -14.682 2.920 7.262 1.00 95.69 196 ALA A O 1
ATOM 1513 N N . ALA A 1 197 ? -12.515 2.531 7.661 1.00 95.94 197 ALA A N 1
ATOM 1514 C CA . ALA A 1 197 ? -12.508 1.153 7.209 1.00 95.94 197 ALA A CA 1
ATOM 1515 C C . ALA A 1 197 ? -11.660 0.279 8.122 1.00 95.94 197 ALA A C 1
ATOM 1517 O O . ALA A 1 197 ? -10.700 0.732 8.740 1.00 95.94 197 ALA A O 1
ATOM 1518 N N . THR A 1 198 ? -12.003 -1.000 8.151 1.00 97.19 198 THR A N 1
ATOM 1519 C CA . THR A 1 198 ? -11.200 -2.031 8.797 1.00 97.19 198 THR A CA 1
ATOM 1520 C C . THR A 1 198 ? -10.491 -2.842 7.724 1.00 97.19 198 THR A C 1
ATOM 1522 O O . THR A 1 198 ? -11.104 -3.207 6.720 1.00 97.19 198 THR A O 1
ATOM 1525 N N . ALA A 1 199 ? -9.206 -3.103 7.931 1.00 97.94 199 ALA A N 1
ATOM 1526 C CA . ALA A 1 199 ? -8.407 -4.009 7.121 1.00 97.94 199 ALA A CA 1
ATOM 1527 C C . ALA A 1 199 ? -7.689 -5.010 8.027 1.00 97.94 199 ALA A C 1
ATOM 1529 O O . ALA A 1 199 ? -7.379 -4.710 9.178 1.00 97.94 199 ALA A O 1
ATOM 1530 N N . ARG A 1 200 ? -7.406 -6.200 7.509 1.00 98.50 200 ARG A N 1
ATOM 1531 C CA . ARG A 1 200 ? -6.691 -7.237 8.251 1.00 98.50 200 ARG A CA 1
ATOM 1532 C C . ARG A 1 200 ? -5.185 -7.012 8.137 1.00 98.50 200 ARG A C 1
ATOM 1534 O O . ARG A 1 200 ? -4.661 -6.916 7.027 1.00 98.50 200 ARG A O 1
ATOM 1541 N N . LEU A 1 201 ? -4.469 -6.980 9.257 1.00 98.62 201 LEU A N 1
ATOM 1542 C CA . LEU A 1 201 ? -3.009 -6.923 9.247 1.00 98.62 201 LEU A CA 1
ATOM 1543 C C . LEU A 1 201 ? -2.450 -8.291 8.842 1.00 98.62 201 LEU A C 1
ATOM 1545 O O . LEU A 1 201 ? -2.556 -9.252 9.596 1.00 98.62 201 LEU A O 1
ATOM 1549 N N . ALA A 1 202 ? -1.869 -8.410 7.651 1.00 98.69 202 ALA A N 1
ATOM 1550 C CA . ALA A 1 202 ? -1.293 -9.669 7.173 1.00 98.69 202 ALA A CA 1
ATOM 1551 C C . ALA A 1 202 ? 0.133 -9.912 7.695 1.00 98.69 202 ALA A C 1
ATOM 1553 O O . ALA A 1 202 ? 0.561 -11.062 7.822 1.00 98.69 202 ALA A O 1
ATOM 1554 N N . GLY A 1 203 ? 0.863 -8.846 8.016 1.00 98.44 203 GLY A N 1
ATOM 1555 C CA . GLY A 1 203 ? 2.269 -8.903 8.394 1.00 98.44 203 GLY A CA 1
ATOM 1556 C C . GLY A 1 203 ? 2.846 -7.527 8.711 1.00 98.44 203 GLY A C 1
ATOM 1557 O O . GLY A 1 203 ? 2.166 -6.508 8.567 1.00 98.44 203 GLY A O 1
ATOM 1558 N N . THR A 1 204 ? 4.110 -7.506 9.118 1.00 98.31 204 THR A N 1
ATOM 1559 C CA . THR A 1 204 ? 4.856 -6.281 9.424 1.00 98.31 204 THR A CA 1
ATOM 1560 C C . THR A 1 204 ? 6.057 -6.123 8.496 1.00 98.31 204 THR A C 1
ATOM 1562 O O . THR A 1 204 ? 6.651 -7.102 8.040 1.00 98.31 204 THR A O 1
ATOM 1565 N N . LEU A 1 205 ? 6.423 -4.880 8.198 1.00 97.19 205 LEU A N 1
ATOM 1566 C CA . LEU A 1 205 ? 7.586 -4.535 7.392 1.00 97.19 205 LEU A CA 1
ATOM 1567 C C . LEU A 1 205 ? 8.779 -4.162 8.268 1.00 97.19 205 LEU A C 1
ATOM 1569 O O . LEU A 1 205 ? 8.644 -3.528 9.315 1.00 97.19 205 LEU A O 1
ATOM 1573 N N . ASP A 1 206 ? 9.963 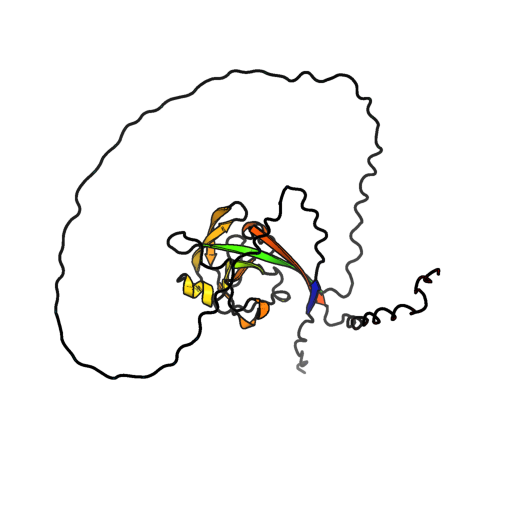-4.512 7.781 1.00 95.06 206 ASP A N 1
ATOM 1574 C CA . ASP A 1 206 ? 11.233 -4.032 8.301 1.00 95.06 206 ASP A CA 1
ATOM 1575 C C . ASP A 1 206 ? 11.602 -2.704 7.621 1.00 95.06 206 ASP A C 1
ATOM 1577 O O . ASP A 1 206 ? 11.759 -2.636 6.394 1.00 95.06 206 ASP A O 1
ATOM 1581 N N . GLY A 1 207 ? 11.787 -1.650 8.422 1.00 87.19 207 GLY A N 1
ATOM 1582 C CA . GLY A 1 207 ? 12.160 -0.314 7.948 1.00 87.19 207 GLY A CA 1
ATOM 1583 C C . GLY A 1 207 ? 13.459 -0.279 7.130 1.00 87.19 207 GLY A C 1
ATOM 1584 O O . GLY A 1 207 ? 13.634 0.608 6.294 1.00 87.19 207 GLY A O 1
ATOM 1585 N N . ARG A 1 208 ? 14.343 -1.280 7.269 1.00 89.31 208 ARG A N 1
ATOM 1586 C CA . ARG A 1 208 ? 15.573 -1.407 6.464 1.00 89.31 208 ARG A CA 1
ATOM 1587 C C . ARG A 1 208 ? 15.301 -1.605 4.973 1.00 89.31 208 ARG A C 1
ATOM 1589 O O . ARG A 1 208 ? 16.129 -1.215 4.155 1.00 89.31 208 ARG A O 1
ATOM 1596 N N . GLY A 1 209 ? 14.151 -2.179 4.608 1.00 84.00 209 GLY A N 1
ATOM 1597 C CA . GLY A 1 209 ? 13.741 -2.327 3.207 1.00 84.00 209 GLY A CA 1
ATOM 1598 C C . GLY A 1 209 ? 13.339 -1.003 2.555 1.00 84.00 209 GLY A C 1
ATOM 1599 O O . GLY A 1 209 ? 13.331 -0.885 1.331 1.00 84.00 209 GLY A O 1
ATOM 1600 N N . ALA A 1 210 ? 13.032 0.010 3.368 1.00 82.50 210 ALA A N 1
ATOM 1601 C CA . ALA A 1 210 ? 12.561 1.309 2.922 1.00 82.50 210 ALA A CA 1
ATOM 1602 C C . ALA A 1 210 ? 13.192 2.463 3.715 1.00 82.50 210 ALA A C 1
ATOM 1604 O O . ALA A 1 210 ? 12.467 3.192 4.389 1.00 82.50 210 ALA A O 1
ATOM 1605 N N . PRO A 1 211 ? 14.514 2.706 3.606 1.00 83.81 211 PRO A N 1
ATOM 1606 C CA . PRO A 1 211 ? 15.180 3.728 4.416 1.00 83.81 211 PRO A CA 1
ATOM 1607 C C . PRO A 1 211 ? 14.587 5.131 4.241 1.00 83.81 211 PRO A C 1
ATOM 1609 O O . PRO A 1 211 ? 14.558 5.912 5.182 1.00 83.81 211 PRO A O 1
ATOM 1612 N N . SER A 1 212 ? 14.062 5.443 3.050 1.00 83.00 212 SER A N 1
ATOM 1613 C CA . SER A 1 212 ? 13.395 6.721 2.769 1.00 83.00 212 SER A CA 1
ATOM 1614 C C . SER A 1 212 ? 12.060 6.909 3.497 1.00 83.00 212 SER A C 1
ATOM 1616 O O . SER A 1 212 ? 11.503 7.997 3.436 1.00 83.00 212 SER A O 1
ATOM 1618 N N . LEU A 1 213 ? 11.515 5.851 4.102 1.00 83.44 213 LEU A N 1
ATOM 1619 C CA . LEU A 1 213 ? 10.269 5.861 4.870 1.00 83.44 213 LEU A CA 1
ATOM 1620 C C . LEU A 1 213 ? 10.513 5.671 6.376 1.00 83.44 213 LEU A C 1
ATOM 1622 O O . LEU A 1 213 ? 9.557 5.619 7.144 1.00 83.44 213 LEU A O 1
ATOM 1626 N N . ALA A 1 214 ? 11.772 5.540 6.803 1.00 83.94 214 ALA A N 1
ATOM 1627 C CA . ALA A 1 214 ? 12.106 5.341 8.205 1.00 83.94 214 ALA A CA 1
ATOM 1628 C C . ALA A 1 214 ? 11.641 6.533 9.057 1.00 83.94 214 ALA A C 1
ATOM 1630 O O . ALA A 1 214 ? 11.812 7.687 8.667 1.00 83.94 214 ALA A O 1
ATOM 1631 N N . GLY A 1 215 ? 11.072 6.244 10.230 1.00 84.62 215 GLY A N 1
ATOM 1632 C CA . GLY A 1 215 ? 10.579 7.261 11.164 1.00 84.62 215 GLY A CA 1
ATOM 1633 C C . GLY A 1 215 ? 9.182 7.807 10.856 1.00 84.62 215 GLY A C 1
ATOM 1634 O O . GLY A 1 215 ? 8.680 8.610 11.636 1.00 84.62 215 GLY A O 1
ATOM 1635 N N . HIS A 1 216 ? 8.536 7.361 9.776 1.00 90.56 216 HIS A N 1
ATOM 1636 C CA . HIS A 1 216 ? 7.148 7.699 9.460 1.00 90.56 216 HIS A CA 1
ATOM 1637 C C . HIS A 1 216 ? 6.269 6.451 9.514 1.00 90.56 216 HIS A C 1
ATOM 1639 O O . HIS A 1 216 ? 6.753 5.374 9.161 1.00 90.56 216 HIS A O 1
ATOM 1645 N N . PRO A 1 217 ? 4.978 6.571 9.873 1.00 95.00 217 PRO A N 1
ATOM 1646 C CA . PRO A 1 217 ? 4.074 5.443 9.749 1.00 95.00 217 PRO A CA 1
ATOM 1647 C C . PRO A 1 217 ? 3.953 5.000 8.292 1.00 95.00 217 PRO A C 1
ATOM 1649 O O . PRO A 1 217 ? 3.733 5.823 7.400 1.00 95.00 217 PRO A O 1
ATOM 1652 N N . VAL A 1 218 ? 4.090 3.704 8.029 1.00 96.81 218 VAL A N 1
ATOM 1653 C CA . VAL A 1 218 ? 3.991 3.117 6.691 1.00 96.81 218 VAL A CA 1
ATOM 1654 C C . VAL A 1 218 ? 2.847 2.118 6.655 1.00 96.81 218 VAL A C 1
ATOM 1656 O O . VAL A 1 218 ? 2.815 1.152 7.411 1.00 96.81 218 VAL A O 1
ATOM 1659 N N . LEU A 1 219 ? 1.945 2.320 5.698 1.00 97.62 219 LEU A N 1
ATOM 1660 C CA . LEU A 1 219 ? 0.879 1.396 5.341 1.00 97.62 219 LEU A CA 1
ATOM 1661 C C . LEU A 1 219 ? 1.155 0.855 3.938 1.00 97.62 219 LEU A C 1
ATOM 1663 O O . LEU A 1 219 ? 1.045 1.581 2.951 1.00 97.62 219 LEU A O 1
ATOM 1667 N N . ALA A 1 220 ? 1.498 -0.423 3.820 1.00 97.69 220 ALA A N 1
ATOM 1668 C CA . ALA A 1 220 ? 1.653 -1.055 2.519 1.00 97.69 220 ALA A CA 1
ATOM 1669 C C . ALA A 1 220 ? 0.399 -1.851 2.150 1.00 97.69 220 ALA A C 1
ATOM 1671 O O . ALA A 1 220 ? -0.106 -2.659 2.931 1.00 97.69 220 ALA A O 1
ATOM 1672 N N . VAL A 1 221 ? -0.104 -1.616 0.944 1.00 98.19 221 VAL A N 1
ATOM 1673 C CA . VAL A 1 221 ? -1.359 -2.186 0.441 1.00 98.19 221 VAL A CA 1
ATOM 1674 C C . VAL A 1 221 ? -1.118 -2.868 -0.907 1.00 98.19 221 VAL A C 1
ATOM 1676 O O . VAL A 1 221 ? -0.168 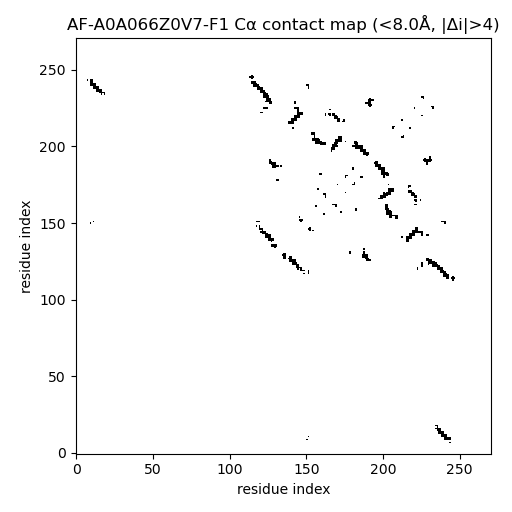-2.493 -1.598 1.00 98.19 221 VAL A O 1
ATOM 1679 N N . PRO A 1 222 ? -1.926 -3.861 -1.313 1.00 97.62 222 PRO A N 1
ATOM 1680 C CA . PRO A 1 222 ? -1.806 -4.476 -2.634 1.00 97.62 222 PRO A CA 1
ATOM 1681 C C . PRO A 1 222 ? -1.777 -3.460 -3.786 1.00 97.62 222 PRO A C 1
ATOM 1683 O O . PRO A 1 222 ? -2.350 -2.370 -3.710 1.00 97.62 222 PRO A O 1
ATOM 1686 N N . ASP A 1 223 ? -1.110 -3.815 -4.884 1.00 91.69 223 ASP A N 1
ATOM 1687 C CA . ASP A 1 223 ? -1.147 -2.996 -6.095 1.00 91.69 223 ASP A CA 1
ATOM 1688 C C . ASP A 1 223 ? -2.596 -2.723 -6.542 1.00 91.69 223 ASP A C 1
ATOM 1690 O O . ASP A 1 223 ? -3.494 -3.555 -6.400 1.00 91.69 223 ASP A O 1
ATOM 1694 N N . GLY A 1 224 ? -2.838 -1.513 -7.040 1.00 90.88 224 GLY A N 1
ATOM 1695 C CA . GLY A 1 224 ? -4.169 -1.035 -7.408 1.00 90.88 224 GLY A CA 1
ATOM 1696 C C . GLY A 1 224 ? -5.065 -0.591 -6.243 1.00 90.88 224 GLY A C 1
ATOM 1697 O O . GLY A 1 224 ? -6.090 0.037 -6.505 1.00 90.88 224 GLY A O 1
ATOM 1698 N N . THR A 1 225 ? -4.702 -0.826 -4.972 1.00 96.00 225 THR A N 1
ATOM 1699 C CA . THR A 1 225 ? -5.526 -0.394 -3.822 1.00 96.00 225 THR A CA 1
ATOM 1700 C C . THR A 1 225 ? -5.037 0.883 -3.142 1.00 96.00 225 THR A C 1
ATOM 1702 O O . THR A 1 225 ? -5.708 1.373 -2.236 1.00 96.00 225 THR A O 1
ATOM 1705 N N . VAL A 1 226 ? -3.920 1.479 -3.581 1.00 96.69 226 VAL A N 1
ATOM 1706 C CA . VAL A 1 226 ? -3.401 2.739 -3.004 1.00 96.69 226 VAL A CA 1
ATOM 1707 C C . VAL A 1 226 ? -4.464 3.837 -3.019 1.00 96.69 226 VAL A C 1
ATOM 1709 O O . VAL A 1 226 ? -4.691 4.464 -1.993 1.00 96.69 226 VAL A O 1
ATOM 1712 N N . GLY A 1 227 ? -5.195 4.010 -4.125 1.00 95.56 227 GLY A N 1
ATOM 1713 C CA . GLY A 1 227 ? -6.256 5.021 -4.235 1.00 95.56 227 GLY A CA 1
ATOM 1714 C C . GLY A 1 227 ? -7.459 4.818 -3.302 1.00 95.56 227 GLY A C 1
ATOM 1715 O O . GLY A 1 227 ? -8.284 5.716 -3.188 1.00 95.56 227 GLY A O 1
ATOM 1716 N N . ARG A 1 228 ? -7.579 3.663 -2.629 1.00 96.19 228 ARG A N 1
ATOM 1717 C CA . ARG A 1 228 ? -8.625 3.416 -1.622 1.00 96.19 228 ARG A CA 1
ATOM 1718 C C . ARG A 1 228 ? -8.278 4.028 -0.266 1.00 96.19 228 ARG A C 1
ATOM 1720 O O . ARG A 1 228 ? -9.190 4.399 0.467 1.00 96.19 228 ARG A O 1
ATOM 1727 N N . TYR A 1 229 ? -6.991 4.111 0.063 1.00 96.50 229 TYR A N 1
ATOM 1728 C CA . TYR A 1 229 ? -6.503 4.507 1.390 1.00 96.50 229 TYR A CA 1
ATOM 1729 C C . TYR A 1 229 ? -5.677 5.794 1.368 1.00 96.50 229 TYR A C 1
ATOM 1731 O O . TYR A 1 229 ? -5.590 6.486 2.375 1.00 96.50 229 TYR A O 1
ATOM 1739 N N . ALA A 1 230 ? -5.075 6.136 0.230 1.00 96.69 230 ALA A N 1
ATOM 1740 C CA . ALA A 1 230 ? -4.354 7.385 0.080 1.00 96.69 230 ALA A CA 1
ATOM 1741 C C . ALA A 1 230 ? -5.333 8.530 -0.217 1.00 96.69 230 ALA A C 1
ATOM 1743 O O . ALA A 1 230 ? -5.963 8.543 -1.273 1.00 96.69 230 ALA A O 1
ATOM 1744 N N . THR A 1 231 ? -5.409 9.516 0.675 1.00 95.00 231 THR A N 1
ATOM 1745 C CA . THR A 1 231 ? -6.142 10.774 0.458 1.00 95.00 231 THR A CA 1
ATOM 1746 C C . THR A 1 231 ? -5.501 11.612 -0.651 1.00 95.00 231 THR A C 1
ATOM 1748 O O . THR A 1 231 ? -6.191 12.334 -1.368 1.00 95.00 231 THR A O 1
ATOM 1751 N N . ALA A 1 232 ? -4.186 11.471 -0.853 1.00 94.12 232 ALA A N 1
ATOM 1752 C CA . ALA A 1 232 ? -3.465 12.050 -1.982 1.00 94.12 232 ALA A CA 1
ATOM 1753 C C . ALA A 1 232 ? -2.318 11.142 -2.442 1.00 94.12 232 ALA A C 1
ATOM 1755 O O . ALA A 1 232 ? -1.494 10.714 -1.634 1.00 94.12 232 ALA A O 1
ATOM 1756 N N . VAL A 1 233 ? -2.219 10.892 -3.753 1.00 94.69 233 VAL A N 1
ATOM 1757 C CA . VAL A 1 233 ? -1.055 10.226 -4.362 1.00 94.69 233 VAL A CA 1
ATOM 1758 C C . VAL A 1 233 ? 0.050 11.261 -4.557 1.00 94.69 233 VAL A C 1
ATOM 1760 O O . VAL A 1 233 ? -0.131 12.240 -5.277 1.00 94.69 233 VAL A O 1
ATOM 1763 N N . THR A 1 234 ? 1.198 11.041 -3.923 1.00 94.19 234 THR A N 1
ATOM 1764 C CA . THR A 1 234 ? 2.325 11.983 -3.907 1.00 94.19 234 THR A CA 1
ATOM 1765 C C . THR A 1 234 ? 3.425 11.602 -4.889 1.00 94.19 234 THR A C 1
ATOM 1767 O O . THR A 1 234 ? 4.136 12.480 -5.374 1.00 94.19 234 THR A O 1
ATOM 1770 N N . ALA A 1 235 ? 3.563 10.316 -5.227 1.00 92.50 235 ALA A N 1
ATOM 1771 C CA . ALA A 1 235 ? 4.499 9.881 -6.257 1.00 92.50 235 ALA A CA 1
ATOM 1772 C C . ALA A 1 235 ? 4.055 8.594 -6.961 1.00 92.50 235 ALA A C 1
ATOM 1774 O O . ALA A 1 235 ? 3.304 7.774 -6.429 1.00 92.50 235 ALA A O 1
ATOM 1775 N N . ALA A 1 236 ? 4.571 8.418 -8.177 1.00 93.25 236 ALA A N 1
ATOM 1776 C CA . ALA A 1 236 ? 4.440 7.200 -8.959 1.00 93.25 236 ALA A CA 1
ATOM 1777 C C . ALA A 1 236 ? 5.791 6.848 -9.598 1.00 93.25 236 ALA A C 1
ATOM 1779 O O . ALA A 1 236 ? 6.483 7.701 -10.162 1.00 93.25 236 ALA A O 1
ATOM 1780 N N . ARG A 1 237 ? 6.173 5.577 -9.521 1.00 92.12 237 ARG A N 1
ATOM 1781 C CA . ARG A 1 237 ? 7.413 5.033 -10.078 1.00 92.12 237 ARG A CA 1
ATOM 1782 C C . ARG A 1 237 ? 7.110 3.727 -10.790 1.00 92.12 237 ARG A C 1
ATOM 1784 O O . ARG A 1 237 ? 6.238 2.988 -10.357 1.00 92.12 237 ARG A O 1
ATOM 1791 N N . LEU A 1 238 ? 7.820 3.439 -11.870 1.00 93.81 238 LEU A N 1
ATOM 1792 C CA . LEU A 1 238 ? 7.769 2.136 -12.516 1.00 93.81 238 LEU A CA 1
ATOM 1793 C C . LEU A 1 238 ? 8.998 1.332 -12.100 1.00 93.81 238 LEU A C 1
ATOM 1795 O O . LEU A 1 238 ? 10.129 1.738 -12.375 1.00 93.81 238 LEU A O 1
ATOM 1799 N N . ASP A 1 239 ? 8.766 0.207 -11.440 1.00 92.38 239 ASP A N 1
ATOM 1800 C CA . ASP A 1 239 ? 9.792 -0.774 -11.121 1.00 92.38 239 ASP A CA 1
ATOM 1801 C C . ASP A 1 239 ? 9.854 -1.790 -12.255 1.00 92.38 239 ASP A C 1
ATOM 1803 O O . ASP A 1 239 ? 8.832 -2.349 -12.642 1.00 92.38 239 ASP A O 1
ATOM 1807 N N . VAL A 1 240 ? 11.043 -2.007 -12.809 1.00 92.06 240 VAL A N 1
ATOM 1808 C CA . VAL A 1 240 ? 11.262 -2.865 -13.974 1.00 92.06 240 VAL A CA 1
ATOM 1809 C C . VAL A 1 240 ? 12.306 -3.912 -13.625 1.00 92.06 240 VAL A C 1
ATOM 1811 O O . VAL A 1 240 ? 13.443 -3.580 -13.287 1.00 92.06 240 VAL A O 1
ATOM 1814 N N . ARG A 1 241 ? 11.933 -5.185 -13.743 1.00 92.44 241 ARG A N 1
ATOM 1815 C CA . ARG A 1 241 ? 12.859 -6.313 -13.676 1.00 92.44 241 ARG A CA 1
ATOM 1816 C C . ARG A 1 241 ? 13.293 -6.653 -15.087 1.00 92.44 241 ARG A C 1
ATOM 1818 O O . ARG A 1 241 ? 12.463 -6.961 -15.942 1.00 92.44 241 ARG A O 1
ATOM 1825 N N . LEU A 1 242 ? 14.594 -6.600 -15.328 1.00 90.88 242 LEU A N 1
ATOM 1826 C CA . LEU A 1 242 ? 15.168 -7.000 -16.607 1.00 90.88 242 LEU A CA 1
ATOM 1827 C C . LEU A 1 242 ? 15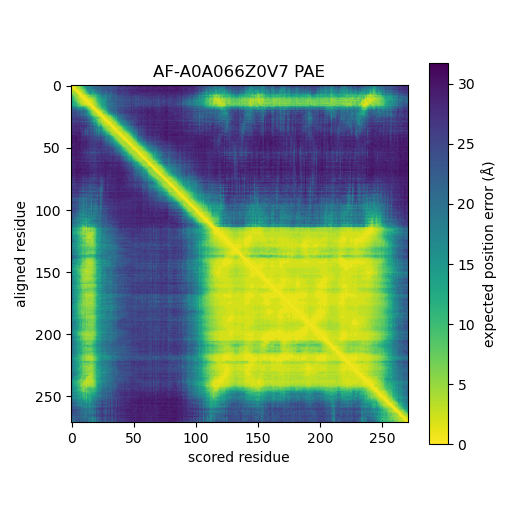.393 -8.512 -16.637 1.00 90.88 242 LEU A C 1
ATOM 1829 O O . LEU A 1 242 ? 15.590 -9.144 -15.595 1.00 90.88 242 LEU A O 1
ATOM 1833 N N . ARG A 1 243 ? 15.366 -9.099 -17.835 1.00 88.62 243 ARG A N 1
ATOM 1834 C CA . ARG A 1 243 ? 15.801 -10.489 -18.016 1.00 88.62 243 ARG A CA 1
ATOM 1835 C C . ARG A 1 243 ? 17.307 -10.587 -17.719 1.00 88.62 243 ARG A C 1
ATOM 1837 O O . ARG A 1 243 ? 18.021 -9.610 -17.949 1.00 88.62 243 ARG A O 1
ATOM 1844 N N . PRO A 1 244 ? 17.815 -11.725 -17.215 1.00 85.44 244 PRO A N 1
ATOM 1845 C CA . PRO A 1 244 ? 19.240 -11.873 -16.901 1.00 85.44 244 PRO A CA 1
ATOM 1846 C C . PRO A 1 244 ? 20.165 -11.633 -18.104 1.00 85.44 244 PRO A C 1
ATOM 1848 O O . PRO A 1 244 ? 21.275 -11.139 -17.939 1.00 85.44 244 PRO A O 1
ATOM 1851 N N . ASP A 1 245 ? 19.685 -11.962 -19.303 1.00 86.31 245 ASP A N 1
ATOM 1852 C CA . ASP A 1 245 ? 20.346 -11.819 -20.601 1.00 86.31 245 ASP A CA 1
ATOM 1853 C C . ASP A 1 245 ? 20.086 -10.463 -21.281 1.00 86.31 245 ASP A C 1
ATOM 1855 O O . ASP A 1 245 ? 20.598 -10.205 -22.371 1.00 86.31 245 ASP A O 1
ATOM 1859 N N . ALA A 1 246 ? 19.308 -9.574 -20.654 1.00 84.06 246 ALA A N 1
ATOM 1860 C CA . ALA A 1 246 ? 19.043 -8.260 -21.214 1.00 84.06 246 ALA A CA 1
ATOM 1861 C C . ALA A 1 246 ? 20.340 -7.426 -21.273 1.00 84.06 246 ALA A C 1
ATOM 1863 O O . ALA A 1 246 ? 21.095 -7.388 -20.291 1.00 84.06 246 ALA A O 1
ATOM 1864 N N . PRO A 1 247 ? 20.589 -6.702 -22.382 1.00 78.56 247 PRO A N 1
ATOM 1865 C CA . PRO A 1 247 ? 21.703 -5.769 -22.466 1.00 78.56 247 PRO A CA 1
ATOM 1866 C C . PRO A 1 247 ? 21.657 -4.785 -21.296 1.00 78.56 247 PRO A C 1
ATOM 1868 O O . PRO A 1 247 ? 20.588 -4.275 -20.947 1.00 78.56 247 PRO A O 1
ATOM 1871 N N . ALA A 1 248 ? 22.813 -4.505 -20.689 1.00 73.75 248 ALA A N 1
ATOM 1872 C CA . ALA A 1 248 ? 22.885 -3.486 -19.652 1.00 73.75 248 ALA A CA 1
ATOM 1873 C C . ALA A 1 248 ? 22.357 -2.154 -20.218 1.00 73.75 248 ALA A C 1
ATOM 1875 O O . ALA A 1 248 ? 22.721 -1.794 -21.343 1.00 73.75 248 ALA A O 1
ATOM 1876 N N . PRO A 1 249 ? 21.508 -1.419 -19.475 1.00 70.50 249 PRO A N 1
ATOM 1877 C CA . PRO A 1 249 ? 21.068 -0.116 -19.934 1.00 70.50 249 PRO A CA 1
ATOM 1878 C C . PRO A 1 249 ? 22.303 0.767 -20.158 1.00 70.50 249 PRO A C 1
ATOM 1880 O O . PRO A 1 249 ? 23.243 0.709 -19.356 1.00 70.50 249 PRO A O 1
ATOM 1883 N N . PRO A 1 250 ? 22.331 1.576 -21.233 1.00 73.56 250 PRO A N 1
ATOM 1884 C CA . PRO A 1 250 ? 23.414 2.523 -21.425 1.00 73.56 250 PRO A CA 1
ATOM 1885 C C . PRO A 1 250 ? 23.499 3.424 -20.184 1.00 73.56 250 PRO A C 1
ATOM 1887 O O . PRO A 1 250 ? 22.454 3.776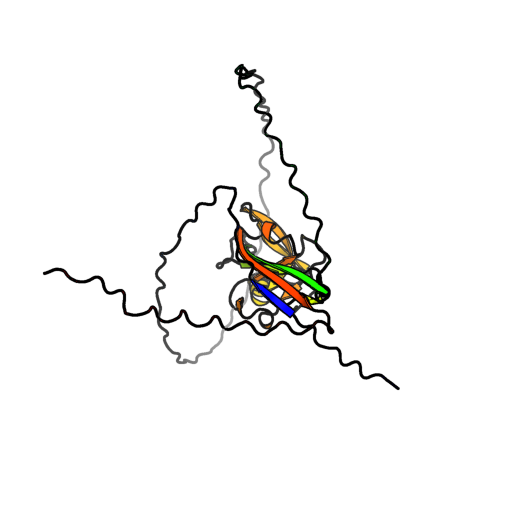 -19.621 1.00 73.56 250 PRO A O 1
ATOM 1890 N N . PRO A 1 251 ? 24.711 3.791 -19.730 1.00 74.88 251 PRO A N 1
ATOM 1891 C CA . PRO A 1 251 ? 24.857 4.672 -18.580 1.00 74.88 251 PRO A CA 1
ATOM 1892 C C . PRO A 1 251 ? 24.039 5.948 -18.813 1.00 74.88 251 PRO A C 1
ATOM 1894 O O . PRO A 1 251 ? 23.947 6.403 -19.963 1.00 74.88 251 PRO A O 1
ATOM 1897 N N . PRO A 1 252 ? 23.429 6.531 -17.759 1.00 71.19 252 PRO A N 1
ATOM 1898 C CA . PRO A 1 252 ? 22.698 7.778 -17.908 1.00 71.19 252 PRO A CA 1
ATOM 1899 C C . PRO A 1 252 ? 23.637 8.776 -18.573 1.00 71.19 252 PRO A C 1
ATOM 1901 O O . PRO A 1 252 ? 24.730 9.041 -18.065 1.00 71.19 252 PRO A O 1
ATOM 1904 N N . ARG A 1 253 ? 23.247 9.285 -19.748 1.00 72.06 253 ARG A N 1
ATOM 1905 C CA . ARG A 1 253 ? 24.015 10.340 -20.405 1.00 72.06 253 ARG A CA 1
ATOM 1906 C C . ARG A 1 253 ? 24.093 11.468 -19.390 1.00 72.06 253 ARG A C 1
ATOM 1908 O O . ARG A 1 253 ? 23.053 12.004 -19.014 1.00 72.06 253 ARG A O 1
ATOM 1915 N N . ARG A 1 254 ? 25.300 11.788 -18.907 1.00 69.62 254 ARG A N 1
ATOM 1916 C CA . ARG A 1 254 ? 25.512 13.026 -18.158 1.00 69.62 254 ARG A CA 1
ATOM 1917 C C . ARG A 1 254 ? 24.955 14.117 -19.054 1.00 69.62 254 ARG A C 1
ATOM 1919 O O . ARG A 1 254 ? 25.475 14.311 -20.153 1.00 69.62 254 ARG A O 1
ATOM 1926 N N . SER A 1 255 ? 23.868 14.754 -18.627 1.00 71.50 255 SER A N 1
ATOM 1927 C CA . SER A 1 255 ? 23.423 15.986 -19.256 1.00 71.50 255 SER A CA 1
ATOM 1928 C C . SER A 1 255 ? 24.656 16.872 -19.295 1.00 71.50 255 SER A C 1
ATOM 1930 O O . SER A 1 255 ? 25.237 17.144 -18.240 1.00 71.50 255 SER A O 1
ATOM 1932 N N . ALA A 1 256 ? 25.125 17.207 -20.498 1.00 69.38 256 ALA A N 1
ATOM 1933 C CA . ALA A 1 256 ? 26.199 18.173 -20.626 1.00 69.38 256 ALA A CA 1
ATOM 1934 C C . ALA A 1 256 ? 25.769 19.397 -19.804 1.00 69.38 256 ALA A C 1
ATOM 1936 O O . ALA A 1 256 ? 24.586 19.763 -19.873 1.00 69.38 256 ALA A O 1
ATOM 1937 N N . PRO A 1 257 ? 26.655 19.967 -18.967 1.00 71.88 257 PRO A N 1
ATOM 1938 C CA . PRO A 1 257 ? 26.316 21.189 -18.255 1.00 71.88 257 PRO A CA 1
ATOM 1939 C C . PRO A 1 257 ? 25.767 22.186 -19.283 1.00 71.88 257 PRO A C 1
ATOM 1941 O O . PRO A 1 257 ? 26.260 22.183 -20.417 1.00 71.88 257 PRO A O 1
ATOM 1944 N N . PRO A 1 258 ? 24.725 22.971 -18.945 1.00 69.56 258 PRO A N 1
ATOM 1945 C CA . PRO A 1 258 ? 24.227 23.987 -19.860 1.00 69.56 258 PRO A CA 1
ATOM 1946 C C . PRO A 1 258 ? 25.438 24.793 -20.312 1.00 69.56 258 PRO A C 1
ATOM 1948 O O . PRO A 1 258 ? 26.153 25.337 -19.469 1.00 69.56 258 PRO A O 1
ATOM 1951 N N . SER A 1 259 ? 25.725 24.742 -21.618 1.00 72.62 259 SER A N 1
ATOM 1952 C CA . SER A 1 259 ? 26.851 25.457 -22.209 1.00 72.62 259 SER A CA 1
ATOM 1953 C C . SER A 1 259 ? 26.765 26.875 -21.680 1.00 72.62 259 SER A C 1
ATOM 1955 O O . SER A 1 259 ? 25.723 27.508 -21.872 1.00 72.62 259 SER A O 1
ATOM 1957 N N . ALA A 1 260 ? 27.788 27.303 -20.931 1.00 67.62 260 ALA A N 1
ATOM 1958 C CA . ALA A 1 260 ? 27.825 28.628 -20.338 1.00 67.62 260 ALA A CA 1
ATOM 1959 C C . ALA A 1 260 ? 27.403 29.610 -21.428 1.00 67.62 260 ALA A C 1
ATOM 1961 O O . ALA A 1 260 ? 27.986 29.608 -22.515 1.00 67.62 260 ALA A O 1
ATOM 1962 N N . ALA A 1 261 ? 26.299 30.315 -21.173 1.00 61.50 261 ALA A N 1
ATOM 1963 C CA . ALA A 1 261 ? 25.735 31.251 -22.120 1.00 61.50 261 ALA A CA 1
ATOM 1964 C C . ALA A 1 261 ? 26.860 32.168 -22.597 1.00 61.50 261 ALA A C 1
ATOM 1966 O O . ALA A 1 261 ? 27.605 32.716 -21.783 1.00 61.50 261 ALA A O 1
ATOM 1967 N N . ASP A 1 262 ? 27.000 32.257 -23.914 1.00 61.97 262 ASP A N 1
ATOM 1968 C CA . ASP A 1 262 ? 27.981 33.095 -24.581 1.00 61.97 262 ASP A CA 1
ATOM 1969 C C . ASP A 1 262 ? 27.861 34.526 -24.009 1.00 61.97 262 ASP A C 1
ATOM 1971 O O . ASP A 1 262 ? 26.797 35.143 -24.143 1.00 61.97 262 ASP A O 1
ATOM 1975 N N . PRO A 1 263 ? 28.885 35.071 -23.321 1.00 63.81 263 PRO A N 1
ATOM 1976 C CA . PRO A 1 263 ? 28.788 36.340 -22.589 1.00 63.81 263 PRO A CA 1
ATOM 1977 C C . PRO A 1 263 ? 28.622 37.578 -23.492 1.00 63.81 263 PRO A C 1
ATOM 1979 O O . PRO A 1 263 ? 28.711 38.709 -23.023 1.00 63.81 263 PRO A O 1
ATOM 1982 N N . ARG A 1 264 ? 28.373 37.401 -24.794 1.00 64.19 264 ARG A N 1
ATOM 1983 C CA . ARG A 1 264 ? 28.316 38.478 -25.793 1.00 64.19 264 ARG A CA 1
ATOM 1984 C C . ARG A 1 264 ? 26.954 39.150 -25.961 1.00 64.19 264 ARG A C 1
ATOM 1986 O O . ARG A 1 264 ? 26.849 40.075 -26.756 1.00 64.19 264 ARG A O 1
ATOM 1993 N N . SER A 1 265 ? 25.928 38.754 -25.210 1.00 56.78 265 SER A N 1
ATOM 1994 C CA . SER A 1 265 ? 24.630 39.453 -25.206 1.00 56.78 265 SER A CA 1
ATOM 1995 C C . SER A 1 265 ? 24.478 40.364 -23.985 1.00 56.78 265 SER A C 1
ATOM 1997 O O . SER A 1 265 ? 23.556 40.206 -23.191 1.00 56.78 265 SER A O 1
ATOM 1999 N N . ALA A 1 266 ? 25.391 41.323 -23.819 1.00 61.72 266 ALA A N 1
ATOM 2000 C CA . ALA A 1 266 ? 25.126 42.492 -22.986 1.00 61.72 266 ALA A CA 1
ATOM 2001 C C . ALA A 1 266 ? 24.425 43.550 -23.863 1.00 61.72 266 ALA A C 1
ATOM 2003 O O . ALA A 1 266 ? 25.003 43.957 -24.874 1.00 61.72 266 ALA A O 1
ATOM 2004 N N . PRO A 1 267 ? 23.197 43.995 -23.539 1.00 65.00 267 PRO A N 1
ATOM 2005 C CA . PRO A 1 267 ? 22.571 45.099 -24.254 1.00 65.00 267 PRO A CA 1
ATOM 2006 C C . PRO A 1 267 ? 23.386 46.374 -24.012 1.00 65.00 267 PRO A C 1
ATOM 2008 O O . PRO A 1 267 ? 23.639 46.758 -22.868 1.00 65.00 267 PRO A O 1
ATOM 2011 N N . GLY A 1 268 ? 23.821 47.005 -25.104 1.00 64.75 268 GLY A N 1
ATOM 2012 C CA . GLY A 1 268 ? 24.541 48.271 -25.071 1.00 64.75 268 GLY A CA 1
ATOM 2013 C C . GLY A 1 268 ? 23.759 49.322 -24.288 1.00 64.75 268 GLY A C 1
ATOM 2014 O O . GLY A 1 268 ? 22.585 49.570 -24.560 1.00 64.75 268 GLY A O 1
ATOM 2015 N N . ARG A 1 269 ? 24.420 49.938 -23.305 1.00 63.97 269 ARG A N 1
ATOM 2016 C CA . ARG A 1 269 ? 23.977 51.209 -22.733 1.00 63.97 269 ARG A CA 1
ATOM 2017 C C . ARG A 1 269 ? 24.180 52.282 -23.798 1.00 63.97 269 ARG A C 1
ATOM 2019 O O . ARG A 1 269 ? 25.321 52.555 -24.165 1.00 63.97 269 ARG A O 1
ATOM 2026 N N . SER A 1 270 ? 23.092 52.863 -24.285 1.00 65.31 270 SER A N 1
ATOM 2027 C CA . SER A 1 270 ? 23.161 54.126 -25.020 1.00 65.31 270 SER A CA 1
ATOM 2028 C C . SER A 1 270 ? 23.476 55.281 -24.053 1.00 65.31 270 SER A C 1
ATOM 2030 O O . SER A 1 270 ? 23.020 55.217 -22.906 1.00 65.31 270 SER A O 1
ATOM 2032 N N . PRO A 1 271 ? 24.274 56.274 -24.491 1.00 68.00 271 PRO A N 1
ATOM 2033 C CA . PRO A 1 271 ? 24.629 57.465 -23.717 1.00 68.00 271 PRO A CA 1
ATOM 2034 C C . PRO A 1 271 ? 23.453 58.427 -23.516 1.00 68.00 271 PRO A C 1
ATOM 2036 O O . PRO A 1 271 ? 22.536 58.433 -24.371 1.00 68.00 271 PRO A O 1
#

Mean predicted aligned error: 16.43 Å

Solvent-accessible surface area (backbone atoms only — not comparable to full-atom values): 17942 Å² total; per-residue (Å²): 134,84,79,85,75,74,78,74,79,78,55,75,45,78,45,78,49,81,81,82,70,78,73,91,58,97,72,78,82,78,83,86,83,85,78,87,81,82,85,78,79,90,82,83,89,82,88,83,92,80,86,83,86,82,88,80,80,84,83,92,78,85,88,81,95,77,89,73,99,78,79,86,89,77,92,76,92,74,87,81,79,93,81,80,93,75,83,79,81,80,82,84,84,78,82,82,76,80,69,80,74,73,70,79,74,74,72,70,80,70,81,77,64,91,39,61,67,46,75,40,70,38,44,32,18,40,22,42,43,32,39,94,89,64,46,71,48,99,59,70,16,39,26,30,38,36,41,85,55,72,92,66,45,64,69,34,80,66,46,76,45,79,58,89,48,89,58,23,29,31,29,28,49,68,50,26,56,73,64,76,47,50,62,75,32,81,43,44,30,34,30,40,88,70,47,80,42,76,32,36,26,31,15,25,28,38,53,83,44,39,65,94,51,55,97,50,42,39,39,36,29,39,55,90,46,46,73,53,35,18,65,42,78,77,47,45,30,40,39,33,32,42,37,93,85,34,77,78,77,77,76,81,74,74,74,72,70,77,72,76,73,74,86,79,79,67,82,80,82,79,133

Sequence (271 aa):
MPTDRRDAVPRLVHIPLTARHRCSGACEPRNDDDVPIHRGRAARAAAATARPERGRDRPRSGLPDRLRQRERRAGGLLQPDRRRRGRPRRPPGHQARRRRRTRPRHRRPGPADPGVAGAALRQTGRGELLAADGQPLDDAATVTAIAADPALRWQLLKDGRWPAGPDEVLLDADTAARIDAAPGSDVRLTRADGTAATARLAGTLDGRGAPSLAGHPVLAVPDGTVGRYATAVTAARLDVRLRPDAPAPPPPRRSAPPSAADPRSAPGRSP

Organism: NCBI:txid1348663

Radius of gyration: 30.58 Å; Cα contacts (8 Å, |Δi|>4): 374; chains: 1; bounding box: 74×90×90 Å